Protein AF-A0A832MBV1-F1 (afdb_monomer_lite)

Sequence (329 aa):
MDDQQPSLWREFWRSPHHIWLGILTLGAGFVIAHPVALIVGAGAYALGWIYLPDTPFFRRWVERRQEEMKRAEESRAIAEFVRKRDALLVNLTPERRKRYMELAGVCRGIEAATTESSLGGGADDPRLRKLDELMWTYLRLLSIEESLERYLEAEQKEDVPGLLRGAEDELERLQREVDELRAQGATGAVESRQRLLGSCADRVEVLRKRLDRISQARENLALVRSEQDRLDQQIKLIRADAVALKNASVLTARIDATVEHLDQTNKWLAEMDEFRDLVGDLPATERRIGFEPPIGGVLSGGTGGTGGSEESDAAGDKSRKNAKTRAYR

Structure (mmCIF, N/CA/C/O backbone):
data_AF-A0A832MBV1-F1
#
_entry.id   AF-A0A832MBV1-F1
#
loop_
_atom_site.group_PDB
_atom_site.id
_atom_site.type_symbol
_atom_site.label_atom_id
_atom_site.label_alt_id
_atom_site.label_comp_id
_atom_site.label_asym_id
_atom_site.label_entity_id
_atom_site.label_seq_id
_atom_site.pdbx_PDB_ins_code
_atom_site.Cartn_x
_atom_site.Cartn_y
_atom_site.Cartn_z
_atom_site.occupancy
_atom_site.B_iso_or_equiv
_atom_site.auth_seq_id
_atom_site.auth_comp_id
_atom_site.auth_asym_id
_atom_site.auth_atom_id
_atom_site.pdbx_PDB_model_num
ATOM 1 N N . MET A 1 1 ? 19.639 23.222 -12.386 1.00 33.97 1 MET A N 1
ATOM 2 C CA . MET A 1 1 ? 20.294 22.303 -11.440 1.00 33.97 1 MET A CA 1
ATOM 3 C C . MET A 1 1 ? 21.612 21.946 -12.079 1.00 33.97 1 MET A C 1
ATOM 5 O O . MET A 1 1 ? 21.611 21.231 -13.069 1.00 33.97 1 MET A O 1
ATOM 9 N N . ASP A 1 2 ? 22.687 22.578 -11.618 1.00 34.50 2 ASP A N 1
ATOM 10 C CA . ASP A 1 2 ? 24.031 22.295 -12.107 1.00 34.50 2 ASP A CA 1
ATOM 11 C C . ASP A 1 2 ? 24.444 20.929 -11.563 1.00 34.50 2 ASP A C 1
ATOM 13 O O . ASP A 1 2 ? 24.862 20.810 -10.410 1.00 34.50 2 ASP A O 1
ATOM 17 N N . ASP A 1 3 ? 24.272 19.890 -12.381 1.00 43.09 3 ASP A N 1
ATOM 18 C CA . ASP A 1 3 ? 24.926 18.606 -12.163 1.00 43.09 3 ASP A CA 1
ATOM 19 C C . ASP A 1 3 ? 26.431 18.869 -12.167 1.00 43.09 3 ASP A C 1
ATOM 21 O O . ASP A 1 3 ? 27.060 19.076 -13.208 1.00 43.09 3 ASP A O 1
ATOM 25 N N . GLN A 1 4 ? 27.008 18.932 -10.968 1.00 43.59 4 GLN A N 1
ATOM 26 C CA . GLN A 1 4 ? 28.442 19.014 -10.760 1.00 43.59 4 GLN A CA 1
ATOM 27 C C . GLN A 1 4 ? 29.064 17.789 -11.433 1.00 43.59 4 GLN A C 1
ATOM 29 O O . GLN A 1 4 ? 29.068 16.700 -10.859 1.00 43.59 4 GLN A O 1
ATOM 34 N N . GLN A 1 5 ? 29.581 17.955 -12.657 1.00 51.00 5 GLN A N 1
ATOM 35 C CA . GLN A 1 5 ? 30.408 16.937 -13.292 1.00 51.00 5 GLN A CA 1
ATOM 36 C C . GLN A 1 5 ? 31.485 16.546 -12.274 1.00 51.00 5 GLN A C 1
ATOM 38 O O . GLN A 1 5 ? 32.272 17.413 -11.867 1.00 51.00 5 GLN A O 1
ATOM 43 N N . PRO A 1 6 ? 31.523 15.285 -11.806 1.00 57.94 6 PRO A N 1
ATOM 44 C CA . PRO A 1 6 ? 32.572 14.862 -10.903 1.00 57.94 6 PRO A CA 1
ATOM 45 C C . PRO A 1 6 ? 33.892 15.134 -11.614 1.00 57.94 6 PRO A C 1
ATOM 47 O O . PRO A 1 6 ? 34.105 14.694 -12.743 1.00 57.94 6 PRO A O 1
ATOM 50 N N . SER A 1 7 ? 34.759 15.933 -10.990 1.00 74.19 7 SER A N 1
ATOM 51 C CA . SER A 1 7 ? 36.042 16.293 -11.589 1.00 74.19 7 SER A CA 1
ATOM 52 C C . SER A 1 7 ? 36.772 15.001 -11.962 1.00 74.19 7 SER A C 1
ATOM 54 O O . SER A 1 7 ? 37.108 14.230 -11.060 1.00 74.19 7 SER A O 1
ATOM 56 N N . LEU A 1 8 ? 37.016 14.765 -13.256 1.00 73.81 8 LEU A N 1
ATOM 57 C CA . LEU A 1 8 ? 37.635 13.540 -13.795 1.00 73.81 8 LEU A CA 1
ATOM 58 C C . LEU A 1 8 ? 38.934 13.162 -13.063 1.00 73.81 8 LEU A C 1
ATOM 60 O O . LEU A 1 8 ? 39.263 11.990 -12.904 1.00 73.81 8 LEU A O 1
ATOM 64 N N . TRP A 1 9 ? 39.619 14.169 -12.528 1.00 73.81 9 TRP A N 1
ATOM 65 C CA . TRP A 1 9 ? 40.776 14.062 -11.649 1.00 73.81 9 TRP A CA 1
ATOM 66 C C . TRP A 1 9 ? 40.527 13.255 -10.368 1.00 73.81 9 TRP A C 1
ATOM 68 O O . TRP A 1 9 ? 41.337 12.399 -10.028 1.00 73.81 9 TRP A O 1
ATOM 78 N N . ARG A 1 10 ? 39.410 13.471 -9.663 1.00 79.50 10 ARG A N 1
ATOM 79 C CA . ARG A 1 10 ? 39.058 12.694 -8.457 1.00 79.50 10 ARG A CA 1
ATOM 80 C C . ARG A 1 10 ? 38.766 11.235 -8.800 1.00 79.50 10 ARG A C 1
ATOM 82 O O . ARG A 1 10 ? 39.160 10.344 -8.049 1.00 79.50 10 ARG A O 1
ATOM 89 N N . GLU A 1 11 ? 38.126 10.998 -9.941 1.00 79.19 11 GLU A N 1
ATOM 90 C CA . GLU A 1 11 ? 37.830 9.650 -10.429 1.00 79.19 11 GLU A CA 1
ATOM 91 C C . GLU A 1 11 ? 39.114 8.917 -10.852 1.00 79.19 11 GLU A C 1
ATOM 93 O O . GLU A 1 11 ? 39.282 7.735 -10.557 1.00 79.19 11 GLU A O 1
ATOM 98 N N . PHE A 1 12 ? 40.075 9.628 -11.458 1.00 79.50 12 PHE A N 1
ATOM 99 C CA . PHE A 1 12 ? 41.387 9.085 -11.825 1.00 79.50 12 PHE A CA 1
ATOM 100 C C . PHE A 1 12 ? 42.174 8.599 -10.606 1.00 79.50 12 PHE A C 1
ATOM 102 O O . PHE A 1 12 ? 42.648 7.463 -10.615 1.00 79.50 12 PHE A O 1
ATOM 109 N N . TRP A 1 13 ? 42.222 9.388 -9.529 1.00 80.25 13 TRP A N 1
ATOM 110 C CA . TRP A 1 13 ? 42.866 9.007 -8.261 1.00 80.25 13 TRP A CA 1
ATOM 111 C C . TRP A 1 13 ? 42.274 7.742 -7.624 1.00 80.25 13 TRP A C 1
ATOM 113 O O . TRP A 1 13 ? 42.973 7.015 -6.925 1.00 80.25 13 TRP A O 1
ATOM 123 N N . ARG A 1 14 ? 40.990 7.456 -7.859 1.00 78.38 14 ARG A N 1
ATOM 124 C CA . ARG A 1 14 ? 40.322 6.239 -7.365 1.00 78.38 14 ARG A CA 1
ATOM 125 C C . ARG A 1 14 ? 40.376 5.080 -8.359 1.00 78.38 14 ARG A C 1
ATOM 127 O O . ARG A 1 14 ? 40.002 3.960 -8.016 1.00 78.38 14 ARG A O 1
ATOM 134 N N . SER A 1 15 ? 40.826 5.332 -9.586 1.00 80.56 15 SER A N 1
ATOM 135 C CA . SER A 1 15 ? 40.858 4.330 -10.645 1.00 80.56 15 SER A CA 1
ATOM 136 C C . SER A 1 15 ? 42.069 3.392 -10.513 1.00 80.56 15 SER A C 1
ATOM 138 O O . SER A 1 15 ? 43.145 3.827 -10.091 1.00 80.56 15 SER A O 1
ATOM 140 N N . PRO A 1 16 ? 41.956 2.124 -10.956 1.00 83.81 16 PRO A N 1
ATOM 141 C CA . PRO A 1 16 ? 43.098 1.211 -11.064 1.00 83.81 16 PRO A CA 1
ATOM 142 C C . PRO A 1 16 ? 44.193 1.715 -12.018 1.00 83.81 16 PRO A C 1
ATOM 144 O O . PRO A 1 16 ? 45.344 1.297 -11.913 1.00 83.81 16 PRO A O 1
ATOM 147 N N . HIS A 1 17 ? 43.850 2.621 -12.942 1.00 81.31 17 HIS A N 1
ATOM 148 C CA . HIS A 1 17 ? 44.767 3.161 -13.947 1.00 81.31 17 HIS A CA 1
ATOM 149 C C . HIS A 1 17 ? 45.866 4.036 -13.335 1.00 81.31 17 HIS A C 1
ATOM 151 O O . HIS A 1 17 ? 46.988 4.008 -13.833 1.00 81.31 17 HIS A O 1
ATOM 157 N N . HIS A 1 18 ? 45.602 4.748 -12.230 1.00 83.25 18 HIS A N 1
ATOM 158 C CA . HIS A 1 18 ? 46.654 5.509 -11.538 1.00 83.25 18 HIS A CA 1
ATOM 159 C C . HIS A 1 18 ? 47.671 4.583 -10.853 1.00 83.25 18 HIS A C 1
ATOM 161 O O . HIS A 1 18 ? 48.868 4.863 -10.871 1.00 83.25 18 HIS A O 1
ATOM 167 N N . ILE A 1 19 ? 47.199 3.460 -10.293 1.00 84.19 19 ILE A N 1
ATOM 168 C CA . ILE A 1 19 ? 48.044 2.454 -9.636 1.00 84.19 19 ILE A CA 1
ATOM 169 C C . ILE A 1 19 ? 48.962 1.819 -10.680 1.00 84.19 19 ILE A C 1
ATOM 171 O O . ILE A 1 19 ? 50.171 1.745 -10.479 1.00 84.19 19 ILE A O 1
ATOM 175 N N . TRP A 1 20 ? 48.401 1.428 -11.828 1.00 85.62 20 TRP A N 1
ATOM 176 C CA . TRP A 1 20 ? 49.177 0.900 -12.947 1.00 85.62 20 TRP A CA 1
ATOM 177 C C . TRP A 1 20 ? 50.171 1.914 -13.504 1.00 85.62 20 TRP A C 1
ATOM 179 O O . TRP A 1 20 ? 51.318 1.546 -13.743 1.00 85.62 20 TRP A O 1
ATOM 189 N N . LEU A 1 21 ? 49.775 3.181 -13.659 1.00 85.88 21 LEU A N 1
ATOM 190 C CA . LEU A 1 21 ? 50.682 4.243 -14.091 1.00 85.88 21 LEU A CA 1
ATOM 191 C C . LEU A 1 21 ? 51.858 4.382 -13.116 1.00 85.88 21 LEU A C 1
ATOM 193 O O . LEU A 1 21 ? 53.002 4.357 -13.554 1.00 85.88 21 LEU A O 1
ATOM 197 N N . GLY A 1 22 ? 51.589 4.447 -11.808 1.00 82.38 22 GLY A N 1
ATOM 198 C CA . GLY A 1 22 ? 52.621 4.540 -10.773 1.00 82.38 22 GLY A CA 1
ATOM 199 C C . GLY A 1 22 ? 53.565 3.340 -10.757 1.00 82.38 22 GLY A C 1
ATOM 200 O O . GLY A 1 22 ? 54.780 3.519 -10.714 1.00 82.38 22 GLY A O 1
ATOM 201 N N . ILE A 1 23 ? 53.034 2.119 -10.862 1.00 86.56 23 ILE A N 1
ATOM 202 C CA . ILE A 1 23 ? 53.847 0.895 -10.930 1.00 86.56 23 ILE A CA 1
ATOM 203 C C . ILE A 1 23 ? 54.723 0.892 -12.187 1.00 86.56 23 ILE A C 1
ATOM 205 O O . ILE A 1 23 ? 55.903 0.560 -12.109 1.00 86.56 23 ILE A O 1
ATOM 209 N N . LEU A 1 24 ? 54.180 1.277 -13.341 1.00 85.44 24 LEU A N 1
ATOM 210 C CA . LEU A 1 24 ? 54.898 1.206 -14.612 1.00 85.44 24 LEU A CA 1
ATOM 211 C C . LEU A 1 24 ? 55.988 2.281 -14.697 1.00 85.44 24 LEU A C 1
ATOM 213 O O . LEU A 1 24 ? 57.103 1.987 -15.117 1.00 85.44 24 LEU A O 1
ATOM 217 N N . THR A 1 25 ? 55.718 3.509 -14.249 1.00 84.12 25 THR A N 1
ATOM 218 C CA . THR A 1 25 ? 56.685 4.610 -14.356 1.00 84.12 25 THR A CA 1
ATOM 219 C C . THR A 1 25 ? 57.694 4.630 -13.207 1.00 84.12 25 THR A C 1
ATOM 221 O O . THR A 1 25 ? 58.891 4.780 -13.451 1.00 84.12 25 THR A O 1
ATOM 224 N N . LEU A 1 26 ? 57.253 4.452 -11.956 1.00 82.50 26 LEU A N 1
ATOM 225 C CA . LEU A 1 26 ? 58.144 4.472 -10.789 1.00 82.50 26 LEU A CA 1
ATOM 226 C C . LEU A 1 26 ? 58.794 3.106 -10.548 1.00 82.50 26 LEU A C 1
ATOM 228 O O . LEU A 1 26 ? 59.975 3.047 -10.210 1.00 82.50 26 LEU A O 1
ATOM 232 N N . GLY A 1 27 ? 58.066 2.009 -10.776 1.00 79.00 27 GLY A N 1
ATOM 233 C CA . GLY A 1 27 ? 58.605 0.654 -10.635 1.00 79.00 27 GLY A CA 1
ATOM 234 C C . GLY A 1 27 ? 59.684 0.339 -11.670 1.00 79.00 27 GLY A C 1
ATOM 235 O O . GLY A 1 27 ? 60.712 -0.229 -11.310 1.00 79.00 27 GLY A O 1
ATOM 236 N N . ALA A 1 28 ? 59.531 0.783 -12.924 1.00 79.56 28 ALA A N 1
ATOM 237 C CA . ALA A 1 28 ? 60.589 0.640 -13.929 1.00 79.56 28 ALA A CA 1
ATOM 238 C C . ALA A 1 28 ? 61.852 1.436 -13.555 1.00 79.56 28 ALA A C 1
ATOM 240 O O . ALA A 1 28 ? 62.960 0.909 -13.641 1.00 79.56 28 ALA A O 1
ATOM 241 N N . GLY A 1 29 ? 61.696 2.676 -13.074 1.00 75.56 29 GLY A N 1
ATOM 242 C CA . GLY A 1 29 ? 62.820 3.481 -12.585 1.00 75.56 29 GLY A CA 1
ATOM 243 C C . GLY A 1 29 ? 63.533 2.843 -11.386 1.00 75.56 29 GLY A C 1
ATOM 244 O O . GLY A 1 29 ? 64.759 2.904 -11.297 1.00 75.56 29 GLY A O 1
ATOM 245 N N . PHE A 1 30 ? 62.780 2.184 -10.500 1.00 83.50 30 PHE A N 1
ATOM 246 C CA . PHE A 1 30 ? 63.311 1.489 -9.327 1.00 83.50 30 PHE A CA 1
ATOM 247 C C . PHE A 1 30 ? 64.085 0.214 -9.690 1.00 83.50 30 PHE A C 1
ATOM 249 O O . PHE A 1 30 ? 65.188 0.014 -9.189 1.00 83.50 30 PHE A O 1
ATOM 256 N N . VAL A 1 31 ? 63.564 -0.614 -10.603 1.00 86.19 31 VAL A N 1
ATOM 257 C CA . VAL A 1 31 ? 64.226 -1.858 -11.052 1.00 86.19 31 VAL A CA 1
ATOM 258 C C . VAL A 1 31 ? 65.552 -1.580 -11.767 1.00 86.19 31 VAL A C 1
ATOM 260 O O . VAL A 1 31 ? 66.502 -2.343 -11.620 1.00 86.19 31 VAL A O 1
ATOM 263 N N . ILE A 1 32 ? 65.644 -0.469 -12.503 1.00 86.06 32 ILE A N 1
ATOM 264 C CA . ILE A 1 32 ? 66.876 -0.051 -13.191 1.00 86.06 32 ILE A CA 1
ATOM 265 C C . ILE A 1 32 ? 67.945 0.448 -12.190 1.00 86.06 32 ILE A C 1
ATOM 267 O O . ILE A 1 32 ? 69.119 0.532 -12.543 1.00 86.06 32 ILE A O 1
ATOM 271 N N . ALA A 1 33 ? 67.560 0.757 -10.941 1.00 80.00 33 ALA A N 1
ATOM 272 C CA . ALA A 1 33 ? 68.432 1.203 -9.846 1.00 80.00 33 ALA A CA 1
ATOM 273 C C . ALA A 1 33 ? 69.348 2.397 -10.194 1.00 80.00 33 ALA A C 1
ATOM 275 O O . ALA A 1 33 ? 70.403 2.589 -9.591 1.00 80.00 33 ALA A O 1
ATOM 276 N N . HIS A 1 34 ? 68.936 3.225 -11.161 1.00 85.75 34 HIS A N 1
ATOM 277 C CA . HIS A 1 34 ? 69.702 4.374 -11.632 1.00 85.75 34 HIS A CA 1
ATOM 278 C C . HIS A 1 34 ? 68.973 5.680 -11.271 1.00 85.75 34 HIS A C 1
ATOM 280 O O . HIS A 1 34 ? 67.801 5.840 -11.624 1.00 85.75 34 HIS A O 1
ATOM 286 N N . PRO A 1 35 ? 69.632 6.662 -10.626 1.00 82.06 35 PRO A N 1
ATOM 287 C CA . PRO A 1 35 ? 68.966 7.871 -10.126 1.00 82.06 35 PRO A CA 1
ATOM 288 C C . PRO A 1 35 ? 68.326 8.704 -11.246 1.00 82.06 35 PRO A C 1
ATOM 290 O O . PRO A 1 35 ? 67.229 9.233 -11.089 1.00 82.06 35 PRO A O 1
ATOM 293 N N . VAL A 1 36 ? 68.963 8.754 -12.419 1.00 85.19 36 VAL A N 1
ATOM 294 C CA . VAL A 1 36 ? 68.401 9.408 -13.615 1.00 85.19 36 VAL A CA 1
ATOM 295 C C . VAL A 1 36 ? 67.121 8.712 -14.094 1.00 85.19 36 VAL A C 1
ATOM 297 O O . VAL A 1 36 ? 66.159 9.387 -14.449 1.00 85.19 36 VAL A O 1
ATOM 300 N N . ALA A 1 37 ? 67.069 7.377 -14.056 1.00 79.94 37 ALA A N 1
ATOM 301 C CA . ALA A 1 37 ? 65.885 6.620 -14.465 1.00 79.94 37 ALA A CA 1
ATOM 302 C C . ALA A 1 37 ? 64.704 6.847 -13.506 1.00 79.94 37 ALA A C 1
ATOM 304 O O . ALA A 1 37 ? 63.565 6.941 -13.955 1.00 79.94 37 ALA A O 1
ATOM 305 N N . LEU A 1 38 ? 64.969 7.018 -12.206 1.00 82.25 38 LEU A N 1
ATOM 306 C CA . LEU A 1 38 ? 63.950 7.396 -11.221 1.00 82.25 38 LEU A CA 1
ATOM 307 C C . LEU A 1 38 ? 63.387 8.801 -11.467 1.00 82.25 38 LEU A C 1
ATOM 309 O O . LEU A 1 38 ? 62.174 8.981 -11.408 1.00 82.25 38 LEU A O 1
ATOM 313 N N . ILE A 1 39 ? 64.236 9.784 -11.783 1.00 84.75 39 ILE A N 1
ATOM 314 C CA . ILE A 1 39 ? 63.786 11.152 -12.096 1.00 84.75 39 ILE A CA 1
ATOM 315 C C . ILE A 1 39 ? 62.932 11.159 -13.370 1.00 84.75 39 ILE A C 1
ATOM 317 O O . ILE A 1 39 ? 61.871 11.783 -13.397 1.00 84.75 39 ILE A O 1
ATOM 321 N N . VAL A 1 40 ? 63.349 10.425 -14.406 1.00 84.25 40 VAL A N 1
ATOM 322 C CA . VAL A 1 40 ? 62.573 10.274 -15.647 1.00 84.25 40 VAL A CA 1
ATOM 323 C C . VAL A 1 40 ? 61.241 9.567 -15.380 1.00 84.25 40 VAL A C 1
ATOM 325 O O . VAL A 1 40 ? 60.206 10.029 -15.853 1.00 84.25 40 VAL A O 1
ATOM 328 N N . GLY A 1 41 ? 61.237 8.499 -14.577 1.00 82.38 41 GLY A N 1
ATOM 329 C CA . GLY A 1 41 ? 60.021 7.796 -14.164 1.00 82.38 41 GLY A CA 1
ATOM 330 C C . GLY A 1 41 ? 59.059 8.679 -13.362 1.00 82.38 41 GLY A C 1
ATOM 331 O O . GLY A 1 41 ? 57.854 8.662 -13.608 1.00 82.38 41 GLY A O 1
ATOM 332 N N . ALA A 1 42 ? 59.575 9.513 -12.457 1.00 83.44 42 ALA A N 1
ATOM 333 C CA . ALA A 1 42 ? 58.781 10.483 -11.705 1.00 83.44 42 ALA A CA 1
ATOM 334 C C . ALA A 1 42 ? 58.217 11.600 -12.601 1.00 83.44 42 ALA A C 1
ATOM 336 O O . ALA A 1 42 ? 57.055 11.979 -12.456 1.00 83.44 42 ALA A O 1
ATOM 337 N N . GLY A 1 43 ? 58.998 12.086 -13.570 1.00 84.56 43 GLY A N 1
ATOM 338 C CA . GLY A 1 43 ? 58.531 13.048 -14.571 1.00 84.56 43 GLY A CA 1
ATOM 339 C C . GLY A 1 43 ? 57.443 12.466 -15.477 1.00 84.56 43 GLY A C 1
ATOM 340 O O . GLY A 1 43 ? 56.410 13.098 -15.691 1.00 84.56 43 GLY A O 1
ATOM 341 N N . ALA A 1 44 ? 57.626 11.230 -15.948 1.00 83.00 44 ALA A N 1
ATOM 342 C CA . ALA A 1 44 ? 56.628 10.506 -16.731 1.00 83.00 44 ALA A CA 1
ATOM 343 C C . ALA A 1 44 ? 55.346 10.240 -15.926 1.00 83.00 44 ALA A C 1
ATOM 345 O O . ALA A 1 44 ? 54.251 10.369 -16.468 1.00 83.00 44 ALA A O 1
ATOM 346 N N . TYR A 1 45 ? 55.468 9.938 -14.630 1.00 83.56 45 TYR A N 1
ATOM 347 C CA . TYR A 1 45 ? 54.327 9.814 -13.723 1.00 83.56 45 TYR A CA 1
ATOM 348 C C . TYR A 1 45 ? 53.553 11.132 -13.599 1.00 83.56 45 TYR A C 1
ATOM 350 O O . TYR A 1 45 ? 52.335 11.142 -13.754 1.00 83.56 45 TYR A O 1
ATOM 358 N N . ALA A 1 46 ? 54.250 12.251 -13.372 1.00 83.50 46 ALA A N 1
ATOM 359 C CA . ALA A 1 46 ? 53.630 13.570 -13.246 1.00 83.50 46 ALA A CA 1
ATOM 360 C C . ALA A 1 46 ? 52.940 14.013 -14.548 1.00 83.50 46 ALA A C 1
ATOM 362 O O . ALA A 1 46 ? 51.825 14.529 -14.514 1.00 83.50 46 ALA A O 1
ATOM 363 N N . LEU A 1 47 ? 53.562 13.758 -15.703 1.00 84.38 47 LEU A N 1
ATOM 364 C CA . LEU A 1 47 ? 52.957 14.018 -17.012 1.00 84.38 47 LEU A CA 1
ATOM 365 C C . LEU A 1 47 ? 51.749 13.113 -17.265 1.00 84.38 47 LEU A C 1
ATOM 367 O O . LEU A 1 47 ? 50.694 13.597 -17.666 1.00 84.38 47 LEU A O 1
ATOM 371 N N . GLY A 1 48 ? 51.871 11.813 -16.996 1.00 79.00 48 GLY A N 1
ATOM 372 C CA . GLY A 1 48 ? 50.761 10.874 -17.117 1.00 79.00 48 GLY A CA 1
ATOM 373 C C . GLY A 1 48 ? 49.591 11.275 -16.223 1.00 79.00 48 GLY A C 1
ATOM 374 O O . GLY A 1 48 ? 48.456 11.279 -16.680 1.00 79.00 48 GLY A O 1
ATOM 375 N N . TRP A 1 49 ? 49.860 11.715 -14.995 1.00 80.69 49 TRP A N 1
ATOM 376 C CA . TRP A 1 49 ? 48.844 12.241 -14.089 1.00 80.69 49 TRP A CA 1
ATOM 377 C C . TRP A 1 49 ? 48.125 13.463 -14.671 1.00 80.69 49 TRP A C 1
ATOM 379 O O . TRP A 1 49 ? 46.904 13.536 -14.560 1.00 80.69 49 TRP A O 1
ATOM 389 N N . ILE A 1 50 ? 48.846 14.379 -15.327 1.00 82.25 50 ILE A N 1
ATOM 390 C CA . ILE A 1 50 ? 48.241 15.591 -15.887 1.00 82.25 50 ILE A CA 1
ATOM 391 C C . ILE A 1 50 ? 47.396 15.299 -17.137 1.00 82.25 50 ILE A C 1
ATOM 393 O O . ILE A 1 50 ? 46.317 15.858 -17.303 1.00 82.25 50 ILE A O 1
ATOM 397 N N . TYR A 1 51 ? 47.873 14.425 -18.025 1.00 81.75 51 TYR A N 1
ATOM 398 C CA . TYR A 1 51 ? 47.269 14.259 -19.349 1.00 81.75 51 TYR A CA 1
ATOM 399 C C . TYR A 1 51 ? 46.339 13.043 -19.477 1.00 81.75 51 TYR A C 1
ATOM 401 O O . TYR A 1 51 ? 45.438 13.080 -20.315 1.00 81.75 51 TYR A O 1
ATOM 409 N N . LEU A 1 52 ? 46.496 11.972 -18.676 1.00 80.75 52 LEU A N 1
ATOM 410 C CA . LEU A 1 52 ? 45.618 10.789 -18.773 1.00 80.75 52 LEU A CA 1
ATOM 411 C C . LEU A 1 52 ? 44.129 11.091 -18.530 1.00 80.75 52 LEU A C 1
ATOM 413 O O . LEU A 1 52 ? 43.322 10.542 -19.288 1.00 80.75 52 LEU A O 1
ATOM 417 N N . PRO A 1 53 ? 43.736 11.902 -17.524 1.00 80.75 53 PRO A N 1
ATOM 418 C CA . PRO A 1 53 ? 42.325 12.164 -17.229 1.00 80.75 53 PRO A CA 1
ATOM 419 C C . PRO A 1 53 ? 41.548 12.766 -18.409 1.00 80.75 53 PRO A C 1
ATOM 421 O O . PRO A 1 53 ? 40.367 12.466 -18.578 1.00 80.75 53 PRO A O 1
ATOM 424 N N . ASP A 1 54 ? 42.222 13.536 -19.269 1.00 81.00 54 ASP A N 1
ATOM 425 C CA . ASP A 1 54 ? 41.623 14.180 -20.445 1.00 81.00 54 ASP A CA 1
ATOM 426 C C . ASP A 1 54 ? 41.633 13.295 -21.704 1.00 81.00 54 ASP A C 1
ATOM 428 O O . ASP A 1 54 ? 41.062 13.647 -22.746 1.00 81.00 54 ASP A O 1
ATOM 432 N N . THR A 1 55 ? 42.229 12.101 -21.643 1.00 85.69 55 THR A N 1
ATOM 433 C CA . THR A 1 55 ? 42.241 11.194 -22.796 1.00 85.69 55 THR A CA 1
ATOM 434 C C . THR A 1 55 ? 40.840 10.644 -23.098 1.00 85.69 55 THR A C 1
ATOM 436 O O . THR A 1 55 ? 40.065 10.323 -22.191 1.00 85.69 55 THR A O 1
ATOM 439 N N . PRO A 1 56 ? 40.483 10.455 -24.383 1.00 84.56 56 PRO A N 1
ATOM 440 C CA . PRO A 1 56 ? 39.203 9.853 -24.759 1.00 84.56 56 PRO A CA 1
ATOM 441 C C . PRO A 1 56 ? 39.088 8.387 -24.315 1.00 84.56 56 PRO A C 1
ATOM 443 O O . PRO A 1 56 ? 37.991 7.842 -24.299 1.00 84.56 56 PRO A O 1
ATOM 446 N N . PHE A 1 57 ? 40.199 7.718 -23.994 1.00 84.12 57 PHE A N 1
ATOM 447 C CA . PHE A 1 57 ? 40.190 6.365 -23.437 1.00 84.12 57 PHE A CA 1
ATOM 448 C C . PHE A 1 57 ? 39.720 6.363 -21.979 1.00 84.12 57 PHE A C 1
ATOM 450 O O . PHE A 1 57 ? 38.810 5.608 -21.642 1.00 84.12 57 PHE A O 1
ATOM 457 N N . PHE A 1 58 ? 40.290 7.233 -21.136 1.00 82.88 58 PHE A N 1
ATOM 458 C CA . PHE A 1 58 ? 39.903 7.316 -19.729 1.00 82.88 58 PHE A CA 1
ATOM 459 C C . PHE A 1 58 ? 38.460 7.806 -19.566 1.00 82.88 58 PHE A C 1
ATOM 461 O O . PHE A 1 58 ? 37.703 7.193 -18.820 1.00 82.88 58 PHE A O 1
ATOM 468 N N . ARG A 1 59 ? 38.037 8.820 -20.337 1.00 84.88 59 ARG A N 1
ATOM 469 C CA . ARG A 1 59 ? 36.636 9.281 -20.348 1.00 84.88 59 ARG A CA 1
ATOM 470 C C . ARG A 1 59 ? 35.656 8.164 -20.705 1.00 84.88 59 ARG A C 1
ATOM 472 O O . ARG A 1 59 ? 34.767 7.888 -19.912 1.00 84.88 59 ARG A O 1
ATOM 479 N N . ARG A 1 60 ? 35.899 7.426 -21.796 1.00 87.19 60 ARG A N 1
ATOM 480 C CA . ARG A 1 60 ? 35.074 6.262 -22.176 1.00 87.19 60 ARG A CA 1
ATOM 481 C C . ARG A 1 60 ? 35.067 5.161 -21.116 1.00 87.19 60 ARG A C 1
ATOM 483 O O . ARG A 1 60 ? 34.060 4.484 -20.946 1.00 87.19 60 ARG A O 1
ATOM 490 N N . TRP A 1 61 ? 36.177 4.945 -20.410 1.00 87.75 61 TRP A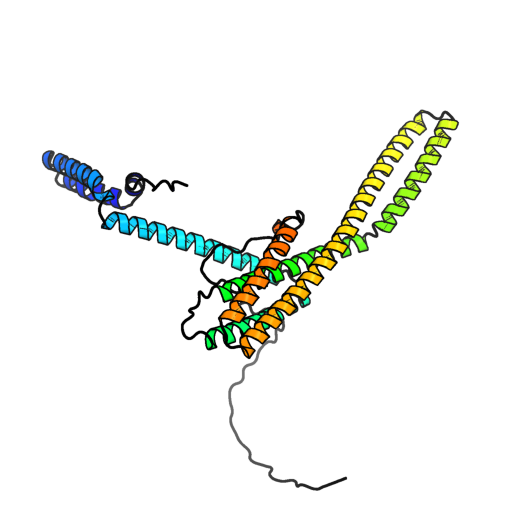 N 1
ATOM 491 C CA . TRP A 1 61 ? 36.227 3.985 -19.304 1.00 87.75 61 TRP A CA 1
ATOM 492 C C . TRP A 1 61 ? 35.379 4.445 -18.109 1.00 87.75 61 TRP A C 1
ATOM 494 O O . TRP A 1 61 ? 34.628 3.638 -17.562 1.00 87.75 61 TRP A O 1
ATOM 504 N N . VAL A 1 62 ? 35.465 5.725 -17.730 1.00 86.75 62 VAL A N 1
ATOM 505 C CA . VAL A 1 62 ? 34.639 6.312 -16.661 1.00 86.75 62 VAL A CA 1
ATOM 506 C C . VAL A 1 62 ? 33.162 6.272 -17.044 1.00 86.75 62 VAL A C 1
ATOM 508 O O . VAL A 1 62 ? 32.362 5.799 -16.246 1.00 86.75 62 VAL A O 1
ATOM 511 N N . GLU A 1 63 ? 32.811 6.688 -18.263 1.00 87.50 63 GLU A N 1
ATOM 512 C CA . GLU A 1 63 ? 31.446 6.636 -18.804 1.00 87.50 63 GLU A CA 1
ATOM 513 C C . GLU A 1 63 ? 30.892 5.211 -18.745 1.00 87.50 63 GLU A C 1
ATOM 515 O O . GLU A 1 63 ? 29.853 4.982 -18.133 1.00 87.50 63 GLU A O 1
ATOM 520 N N . ARG A 1 64 ? 31.636 4.219 -19.256 1.00 87.62 64 ARG A N 1
ATOM 521 C CA . ARG A 1 64 ? 31.236 2.807 -19.176 1.00 87.62 64 ARG A CA 1
ATOM 522 C C . ARG A 1 64 ? 31.043 2.328 -17.744 1.00 87.62 64 ARG A C 1
ATOM 524 O O . ARG A 1 64 ? 30.082 1.623 -17.468 1.00 87.62 64 ARG A O 1
ATOM 531 N N . ARG A 1 65 ? 31.937 2.698 -16.825 1.00 86.19 65 ARG A N 1
ATOM 532 C CA . ARG A 1 65 ? 31.827 2.306 -15.416 1.00 86.19 65 ARG A CA 1
ATOM 533 C C . ARG A 1 65 ? 30.628 2.966 -14.739 1.00 86.19 65 ARG A C 1
ATOM 535 O O . ARG A 1 65 ? 29.952 2.318 -13.949 1.00 86.19 65 ARG A O 1
ATOM 542 N N . GLN A 1 66 ? 30.359 4.233 -15.037 1.00 86.69 66 GLN A N 1
ATOM 543 C CA . GLN A 1 66 ? 29.179 4.937 -14.540 1.00 86.69 66 GLN A CA 1
ATOM 544 C C . GLN A 1 66 ? 27.896 4.320 -15.101 1.00 86.69 66 GLN A C 1
ATOM 546 O O . GLN A 1 66 ? 26.958 4.099 -14.345 1.00 86.69 66 GLN A O 1
ATOM 551 N N . GLU A 1 67 ? 27.864 3.975 -16.388 1.00 87.75 67 GLU A N 1
ATOM 552 C CA . GLU A 1 67 ? 26.754 3.237 -16.996 1.00 87.75 67 GLU A CA 1
ATOM 553 C C . GLU A 1 67 ? 26.566 1.854 -16.363 1.00 87.75 67 GLU A C 1
ATOM 555 O O . GLU A 1 67 ? 25.441 1.468 -16.068 1.00 87.75 67 GLU A O 1
ATOM 560 N N . GLU A 1 68 ? 27.644 1.106 -16.117 1.00 88.25 68 GLU A N 1
ATOM 561 C CA . GLU A 1 68 ? 27.593 -0.197 -15.444 1.00 88.25 68 GLU A CA 1
ATOM 562 C C . GLU A 1 68 ? 27.049 -0.073 -14.015 1.00 88.25 68 GLU A C 1
ATOM 564 O O . GLU A 1 68 ? 26.213 -0.881 -13.611 1.00 88.25 68 GLU A O 1
ATOM 569 N N . MET A 1 69 ? 27.471 0.953 -13.267 1.00 86.44 69 MET A N 1
ATOM 570 C CA . MET A 1 69 ? 26.953 1.236 -11.925 1.00 86.44 69 MET A CA 1
ATOM 571 C C . MET A 1 69 ? 25.470 1.614 -11.967 1.00 86.44 69 MET A C 1
ATOM 573 O O . MET A 1 69 ? 24.690 1.015 -11.231 1.00 86.44 69 MET A O 1
ATOM 577 N N . LYS A 1 70 ? 25.059 2.508 -12.877 1.00 86.81 70 LYS A N 1
ATOM 578 C CA . LYS A 1 70 ? 23.647 2.878 -13.078 1.00 86.81 70 LYS A CA 1
ATOM 579 C C . LYS A 1 70 ? 22.790 1.663 -13.431 1.00 86.81 70 LYS A C 1
ATOM 581 O O . LYS A 1 70 ? 21.796 1.400 -12.766 1.00 86.81 70 LYS A O 1
ATOM 586 N N . ARG A 1 71 ? 23.221 0.842 -14.396 1.00 85.94 71 ARG A N 1
ATOM 587 C CA . ARG A 1 71 ? 22.520 -0.400 -14.771 1.00 85.94 71 ARG A CA 1
ATOM 588 C C . ARG A 1 71 ? 22.446 -1.393 -13.612 1.00 85.94 71 ARG A C 1
ATOM 590 O O . ARG A 1 71 ? 21.450 -2.104 -13.480 1.00 85.94 71 ARG A O 1
ATOM 597 N N . ALA A 1 72 ? 23.487 -1.479 -12.783 1.00 88.44 72 ALA A N 1
ATOM 598 C CA . ALA A 1 72 ? 23.492 -2.340 -11.605 1.00 88.44 72 ALA A CA 1
ATOM 599 C C . ALA A 1 72 ? 22.529 -1.835 -10.519 1.00 88.44 72 ALA A C 1
ATOM 601 O O . ALA A 1 72 ? 21.825 -2.646 -9.919 1.00 88.44 72 ALA A O 1
ATOM 602 N N . GLU A 1 73 ? 22.471 -0.525 -10.282 1.00 88.50 73 GLU A N 1
ATOM 603 C CA . GLU A 1 73 ? 21.517 0.116 -9.369 1.00 88.50 73 GLU A CA 1
ATOM 604 C C . GLU A 1 73 ? 20.073 -0.070 -9.848 1.00 88.50 73 GLU A C 1
ATOM 606 O O . GLU A 1 73 ? 19.243 -0.572 -9.091 1.00 88.50 73 GLU A O 1
ATOM 611 N N . GLU A 1 74 ? 19.794 0.204 -11.123 1.00 86.81 74 GLU A N 1
ATOM 612 C CA . GLU A 1 74 ? 18.493 -0.049 -11.755 1.00 86.81 74 GLU A CA 1
ATOM 613 C C . GLU A 1 74 ? 18.083 -1.523 -11.633 1.00 86.81 74 GLU A C 1
ATOM 615 O O . GLU A 1 74 ? 16.965 -1.836 -11.225 1.00 86.81 74 GLU A O 1
ATOM 620 N N . SER A 1 75 ? 18.999 -2.455 -11.919 1.00 86.31 75 SER A N 1
ATOM 621 C CA . SER A 1 75 ? 18.725 -3.895 -11.815 1.00 86.31 75 SER A CA 1
ATOM 622 C C . SER A 1 75 ? 18.426 -4.331 -10.380 1.00 86.31 75 SER A C 1
ATOM 624 O O . SER A 1 75 ? 17.574 -5.195 -10.167 1.00 86.31 75 SER A O 1
ATOM 626 N N . ARG A 1 76 ? 19.106 -3.742 -9.386 1.00 88.50 76 ARG A N 1
ATOM 627 C CA . ARG A 1 76 ? 18.824 -3.988 -7.964 1.00 88.50 76 ARG A CA 1
ATOM 628 C C . ARG A 1 76 ? 17.446 -3.460 -7.582 1.00 88.50 76 ARG A C 1
ATOM 630 O O . ARG A 1 76 ? 16.678 -4.214 -6.994 1.00 88.50 76 ARG A O 1
ATOM 637 N N . ALA A 1 77 ? 17.107 -2.235 -7.980 1.00 87.19 77 ALA A N 1
ATOM 638 C CA . ALA A 1 77 ? 15.801 -1.639 -7.710 1.00 87.19 77 ALA A CA 1
ATOM 639 C C . ALA A 1 77 ? 14.653 -2.464 -8.321 1.00 87.19 77 ALA A C 1
ATOM 641 O O . ALA A 1 77 ? 13.665 -2.752 -7.645 1.00 87.19 77 ALA A O 1
ATOM 642 N N . ILE A 1 78 ? 14.809 -2.926 -9.567 1.00 87.44 78 ILE A N 1
ATOM 643 C CA . ILE A 1 78 ? 13.837 -3.817 -10.221 1.00 87.44 78 ILE A CA 1
ATOM 644 C C . ILE A 1 78 ? 13.714 -5.138 -9.456 1.00 87.44 78 ILE A C 1
ATOM 646 O O . ILE A 1 78 ? 12.604 -5.591 -9.185 1.00 87.44 78 ILE A O 1
ATOM 650 N N . ALA A 1 79 ? 14.835 -5.761 -9.080 1.00 88.50 79 ALA A N 1
ATOM 651 C CA . ALA A 1 79 ? 14.814 -7.026 -8.352 1.00 88.50 79 ALA A CA 1
ATOM 652 C C . ALA A 1 79 ? 14.142 -6.896 -6.975 1.00 88.50 79 ALA A C 1
ATOM 654 O O . ALA A 1 79 ? 13.403 -7.789 -6.564 1.00 88.50 79 ALA A O 1
ATOM 655 N N . GLU A 1 80 ? 14.376 -5.795 -6.263 1.00 88.69 80 GLU A N 1
ATOM 656 C CA . GLU A 1 80 ? 13.708 -5.497 -4.996 1.00 88.69 80 GLU A CA 1
ATOM 657 C C . GLU A 1 80 ? 12.206 -5.280 -5.181 1.00 88.69 80 GLU A C 1
ATOM 659 O O . GLU A 1 80 ? 11.411 -5.837 -4.423 1.00 88.69 80 GLU A O 1
ATOM 664 N N . PHE A 1 81 ? 11.802 -4.534 -6.210 1.00 88.06 81 PHE A N 1
ATOM 665 C CA . PHE A 1 81 ? 10.393 -4.334 -6.536 1.00 88.06 81 PHE A CA 1
ATOM 666 C C . PHE A 1 81 ? 9.686 -5.654 -6.868 1.00 88.06 81 PHE A C 1
ATOM 668 O O . PHE A 1 81 ? 8.631 -5.941 -6.304 1.00 88.06 81 PHE A O 1
ATOM 675 N N . VAL A 1 82 ? 10.282 -6.497 -7.719 1.00 88.25 82 VAL A N 1
ATOM 676 C CA . VAL A 1 82 ? 9.723 -7.812 -8.074 1.00 88.25 82 VAL A CA 1
ATOM 677 C C . VAL A 1 82 ? 9.537 -8.674 -6.826 1.00 88.25 82 VAL A C 1
ATOM 679 O O . VAL A 1 82 ? 8.466 -9.247 -6.637 1.00 88.25 82 VAL A O 1
ATOM 682 N N . ARG A 1 83 ? 10.521 -8.698 -5.915 1.00 88.56 83 ARG A N 1
ATOM 683 C CA . ARG A 1 83 ? 10.384 -9.407 -4.631 1.00 88.56 83 ARG A CA 1
ATOM 684 C C . ARG 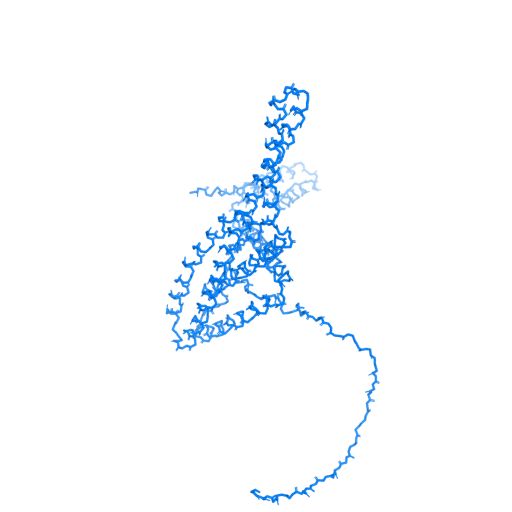A 1 83 ? 9.227 -8.869 -3.791 1.00 88.56 83 ARG A C 1
ATOM 686 O O . ARG A 1 83 ? 8.499 -9.668 -3.211 1.00 88.56 83 ARG A O 1
ATOM 693 N N . LYS A 1 84 ? 9.048 -7.545 -3.716 1.00 87.00 84 LYS A N 1
ATOM 694 C CA . LYS A 1 84 ? 7.930 -6.924 -2.982 1.00 87.00 84 LYS A CA 1
ATOM 695 C C . LYS A 1 84 ? 6.581 -7.308 -3.588 1.00 87.00 84 LYS A C 1
ATOM 697 O O . LYS A 1 84 ? 5.694 -7.743 -2.860 1.00 87.00 84 LYS A O 1
ATOM 702 N N . ARG A 1 85 ? 6.442 -7.198 -4.911 1.00 89.31 85 ARG A N 1
ATOM 703 C CA . ARG A 1 85 ? 5.234 -7.597 -5.645 1.00 89.31 85 ARG A CA 1
ATOM 704 C C . ARG A 1 85 ? 4.892 -9.064 -5.395 1.00 89.31 85 ARG A C 1
ATOM 706 O O . ARG A 1 85 ? 3.758 -9.377 -5.042 1.00 89.31 85 ARG A O 1
ATOM 713 N N . ASP A 1 86 ? 5.873 -9.949 -5.536 1.00 89.81 86 ASP A N 1
ATOM 714 C CA . ASP A 1 86 ? 5.675 -11.387 -5.355 1.00 89.81 86 ASP A CA 1
ATOM 715 C C . ASP A 1 86 ? 5.315 -11.719 -3.896 1.00 89.81 86 ASP A C 1
ATOM 717 O O . ASP A 1 86 ? 4.425 -12.532 -3.650 1.00 89.81 86 ASP A O 1
ATOM 721 N N . ALA A 1 87 ? 5.927 -11.036 -2.923 1.00 88.75 87 ALA A N 1
ATOM 722 C CA . ALA A 1 87 ? 5.568 -11.169 -1.512 1.00 88.75 87 ALA A CA 1
ATOM 723 C C . ALA A 1 87 ? 4.116 -10.739 -1.237 1.00 88.75 87 ALA A C 1
ATOM 725 O O . ALA A 1 87 ? 3.397 -11.450 -0.535 1.00 88.75 87 ALA A O 1
ATOM 726 N N . LEU A 1 88 ? 3.654 -9.624 -1.817 1.00 89.25 88 LEU A N 1
ATOM 727 C CA . LEU A 1 88 ? 2.254 -9.200 -1.697 1.00 89.25 88 LEU A CA 1
ATOM 728 C C . LEU A 1 88 ? 1.303 -10.239 -2.296 1.00 89.25 88 LEU A C 1
ATOM 730 O O . LEU A 1 88 ? 0.341 -10.625 -1.639 1.00 89.25 88 LEU A O 1
ATOM 734 N N . LEU A 1 89 ? 1.597 -10.755 -3.493 1.00 90.75 89 LEU A N 1
ATOM 735 C CA . LEU A 1 89 ? 0.773 -11.779 -4.147 1.00 90.75 89 LEU A CA 1
ATOM 736 C C . LEU A 1 89 ? 0.656 -13.074 -3.334 1.00 90.75 89 LEU A C 1
ATOM 738 O O . LEU A 1 89 ? -0.415 -13.687 -3.294 1.00 90.75 89 LEU A O 1
ATOM 742 N N . VAL A 1 90 ? 1.747 -13.500 -2.693 1.00 90.38 90 VAL A N 1
ATOM 743 C CA . VAL A 1 90 ? 1.768 -14.692 -1.831 1.00 90.38 90 VAL A CA 1
ATOM 744 C C . VAL A 1 90 ? 0.987 -14.467 -0.537 1.00 90.38 90 VAL A C 1
ATOM 746 O O . VAL A 1 90 ? 0.345 -15.401 -0.056 1.00 90.38 90 VAL A O 1
ATOM 749 N N . ASN A 1 91 ? 0.999 -13.247 -0.002 1.00 89.00 91 ASN A N 1
ATOM 750 C CA . ASN A 1 91 ? 0.267 -12.904 1.214 1.00 89.00 91 ASN A CA 1
ATOM 751 C C . ASN A 1 91 ? -1.239 -12.730 0.990 1.00 89.00 91 ASN A C 1
ATOM 753 O O . ASN A 1 91 ? -1.982 -12.792 1.961 1.00 89.00 91 ASN A O 1
ATOM 757 N N . LEU A 1 92 ? -1.692 -12.546 -0.255 1.00 91.69 92 LEU A N 1
ATOM 758 C CA . LEU A 1 92 ? -3.118 -12.476 -0.567 1.00 91.69 92 LEU A CA 1
ATOM 759 C C . LEU A 1 92 ? -3.829 -13.819 -0.368 1.00 91.69 92 LEU A C 1
ATOM 761 O O . LEU A 1 92 ? -3.322 -14.881 -0.758 1.00 91.69 92 LEU A O 1
ATOM 765 N N . THR A 1 93 ? -5.069 -13.728 0.104 1.00 93.50 93 THR A N 1
ATOM 766 C CA . THR A 1 93 ? -6.085 -14.794 0.081 1.00 93.50 93 THR A CA 1
ATOM 767 C C . THR A 1 93 ? -6.255 -15.430 -1.313 1.00 93.50 93 THR A C 1
ATOM 769 O O . THR A 1 93 ? -6.086 -14.750 -2.337 1.00 93.50 93 THR A O 1
ATOM 772 N N . PRO A 1 94 ? -6.612 -16.731 -1.401 1.00 94.25 94 PRO A N 1
ATOM 773 C CA . PRO A 1 94 ? -6.766 -17.438 -2.678 1.00 94.25 94 PRO A CA 1
ATOM 774 C C . PRO A 1 94 ? -7.733 -16.755 -3.654 1.00 94.25 94 PRO A C 1
ATOM 776 O O . PRO A 1 94 ? -7.456 -16.677 -4.852 1.00 94.25 94 PRO A O 1
ATOM 779 N N . GLU A 1 95 ? -8.838 -16.211 -3.150 1.00 94.19 95 GLU A N 1
ATOM 780 C CA . GLU A 1 95 ? -9.866 -15.525 -3.932 1.00 94.19 95 GLU A CA 1
ATOM 781 C C . GLU A 1 95 ? -9.323 -14.231 -4.551 1.00 94.19 95 GLU A C 1
ATOM 783 O O . GLU A 1 95 ? -9.553 -13.957 -5.730 1.00 94.19 95 GLU A O 1
ATOM 788 N N . ARG A 1 96 ? -8.554 -13.444 -3.787 1.00 94.69 96 ARG A N 1
ATOM 789 C CA . ARG A 1 96 ? -7.912 -12.208 -4.270 1.00 94.69 96 ARG A CA 1
ATOM 790 C C . ARG A 1 96 ? -6.819 -12.491 -5.277 1.00 94.69 96 ARG A C 1
ATOM 792 O O . ARG A 1 96 ? -6.760 -11.842 -6.320 1.00 94.69 96 ARG A O 1
ATOM 799 N N . ARG A 1 97 ? -5.999 -13.506 -5.010 1.00 94.75 97 ARG A N 1
ATOM 800 C CA . ARG A 1 97 ? -4.986 -13.967 -5.961 1.00 94.75 97 ARG A CA 1
ATOM 801 C C . ARG A 1 97 ? -5.630 -14.414 -7.269 1.00 94.75 97 ARG A C 1
ATOM 803 O O . ARG A 1 97 ? -5.133 -14.070 -8.335 1.00 94.75 97 ARG A O 1
ATOM 810 N N . LYS A 1 98 ? -6.759 -15.125 -7.208 1.00 94.75 98 LYS A N 1
ATOM 811 C CA . LYS A 1 98 ? -7.519 -15.515 -8.399 1.00 94.75 98 LYS A CA 1
ATOM 812 C C . LYS A 1 98 ? -8.005 -14.293 -9.187 1.00 94.75 98 LYS A C 1
ATOM 814 O O . LYS A 1 98 ? -7.735 -14.236 -10.383 1.00 94.75 98 LYS A O 1
ATOM 819 N N . ARG A 1 99 ? -8.630 -13.305 -8.528 1.00 95.00 99 ARG A N 1
ATOM 820 C CA . ARG A 1 99 ? -9.055 -12.039 -9.167 1.00 95.00 99 ARG A CA 1
ATOM 821 C C . ARG A 1 99 ? -7.890 -11.340 -9.876 1.00 95.00 99 ARG A C 1
ATOM 823 O O . ARG A 1 99 ? -8.008 -10.961 -11.038 1.00 95.00 99 ARG A O 1
ATOM 830 N N . TYR A 1 100 ? -6.737 -11.251 -9.211 1.00 95.44 100 TYR A N 1
ATOM 831 C CA . TYR A 1 100 ? -5.517 -10.701 -9.804 1.00 95.44 100 TYR A CA 1
ATOM 832 C C . TYR A 1 100 ? -5.071 -11.466 -11.057 1.00 95.44 100 TYR A C 1
ATOM 834 O O . TYR A 1 100 ? -4.810 -10.862 -12.095 1.00 95.44 100 TYR A O 1
ATOM 842 N N . MET A 1 101 ? -5.008 -12.799 -10.984 1.00 94.38 101 MET A N 1
ATOM 843 C CA . MET A 1 101 ? -4.557 -13.646 -12.095 1.00 94.38 101 MET A CA 1
ATOM 844 C C . MET A 1 101 ? -5.515 -13.623 -13.293 1.00 94.38 101 MET A C 1
ATOM 846 O O . MET A 1 101 ? -5.067 -13.707 -14.440 1.00 94.38 101 MET A O 1
ATOM 850 N N . GLU A 1 102 ? -6.821 -13.497 -13.050 1.00 94.44 102 GLU A N 1
ATOM 851 C CA . GLU A 1 102 ? -7.824 -13.312 -14.102 1.00 94.44 102 GLU A CA 1
ATOM 852 C C . GLU A 1 102 ? -7.598 -11.993 -14.848 1.00 94.44 102 GLU A C 1
ATOM 854 O O . GLU A 1 102 ? -7.535 -11.991 -16.081 1.00 94.44 102 GLU A O 1
ATOM 859 N N . LEU A 1 103 ? -7.390 -10.894 -14.116 1.00 94.75 103 LEU A N 1
ATOM 860 C CA . LEU A 1 103 ? -7.110 -9.583 -14.701 1.00 94.75 103 LEU A CA 1
ATOM 861 C C . LEU A 1 103 ? -5.755 -9.549 -15.425 1.00 94.75 103 LEU A C 1
ATOM 863 O O . LEU A 1 103 ? -5.674 -9.051 -16.546 1.00 94.75 103 LEU A O 1
ATOM 867 N N . ALA A 1 104 ? -4.721 -10.187 -14.869 1.00 93.62 104 ALA A N 1
ATOM 868 C CA . ALA A 1 104 ? -3.443 -10.395 -15.553 1.00 93.62 104 ALA A CA 1
ATOM 869 C C . ALA A 1 104 ? -3.630 -11.127 -16.898 1.00 93.62 104 ALA A C 1
ATOM 871 O O . ALA A 1 104 ? -2.993 -10.791 -17.895 1.00 93.62 104 ALA A O 1
ATOM 872 N N . GLY A 1 105 ? -4.564 -12.082 -16.971 1.00 92.06 105 GLY A N 1
ATOM 873 C CA . GLY A 1 105 ? -4.943 -12.729 -18.229 1.00 92.06 105 GLY A CA 1
ATOM 874 C C . GLY A 1 105 ? -5.574 -11.790 -19.255 1.00 92.06 105 GLY A C 1
ATOM 875 O O . GLY A 1 105 ? -5.310 -11.926 -20.450 1.00 92.06 105 GLY A O 1
ATOM 876 N N . VAL A 1 106 ? -6.361 -10.809 -18.810 1.00 91.50 106 VAL A N 1
ATOM 877 C CA . VAL A 1 106 ? -6.887 -9.739 -19.673 1.00 91.50 106 VAL A CA 1
ATOM 878 C C . VAL A 1 106 ? -5.738 -8.885 -20.216 1.00 91.50 106 VAL A C 1
ATOM 880 O O . VAL A 1 106 ? -5.698 -8.626 -21.420 1.00 91.50 106 VAL A O 1
ATOM 883 N N . CYS A 1 107 ? -4.780 -8.525 -19.359 1.00 90.50 107 CYS A N 1
ATOM 884 C CA . CYS A 1 107 ? -3.591 -7.751 -19.717 1.00 90.50 107 CYS A CA 1
ATOM 885 C C . CYS A 1 107 ? -2.699 -8.462 -20.742 1.00 90.50 107 CYS A C 1
ATOM 887 O O . CYS A 1 107 ? -2.305 -7.845 -21.730 1.00 90.50 107 CYS A O 1
ATOM 889 N N . ARG A 1 108 ? -2.488 -9.780 -20.610 1.00 88.94 108 ARG A N 1
ATOM 890 C CA . ARG A 1 108 ? -1.805 -10.584 -21.643 1.00 88.94 108 ARG A CA 1
ATOM 891 C C . ARG A 1 108 ? -2.504 -10.510 -23.004 1.00 88.94 108 ARG A C 1
ATOM 893 O O . ARG A 1 108 ? -1.847 -10.474 -24.040 1.00 88.94 108 ARG A O 1
ATOM 900 N N . GLY A 1 109 ? -3.837 -10.472 -23.012 1.00 86.38 109 GLY A N 1
ATOM 901 C CA . GLY A 1 109 ? -4.613 -10.284 -24.241 1.00 86.38 109 GLY A CA 1
ATOM 902 C C . GLY A 1 109 ? -4.376 -8.916 -24.892 1.00 86.38 109 GLY A C 1
ATOM 903 O O . GLY A 1 109 ? -4.299 -8.831 -26.116 1.00 86.38 109 GLY A O 1
ATOM 904 N N . ILE A 1 110 ? -4.219 -7.860 -24.085 1.00 86.00 110 ILE A N 1
ATOM 905 C CA . ILE A 1 110 ? -3.863 -6.513 -24.562 1.00 86.00 110 ILE A CA 1
ATOM 906 C C . ILE A 1 110 ? -2.451 -6.512 -25.153 1.00 86.00 110 ILE A C 1
ATOM 908 O O . ILE A 1 110 ? -2.252 -5.971 -26.240 1.00 86.00 110 ILE A O 1
ATOM 912 N N . GLU A 1 111 ? -1.486 -7.132 -24.471 1.00 86.31 111 GLU A N 1
ATOM 913 C CA . GLU A 1 111 ? -0.106 -7.261 -24.956 1.00 86.31 111 GLU A CA 1
ATOM 914 C C . GLU A 1 111 ? -0.045 -7.941 -26.319 1.00 86.31 111 GLU A C 1
ATOM 916 O O . GLU A 1 111 ? 0.506 -7.368 -27.256 1.00 86.31 111 GLU A O 1
ATOM 921 N N . ALA A 1 112 ? -0.680 -9.110 -26.453 1.00 84.44 112 ALA A N 1
ATOM 922 C CA . ALA A 1 112 ? -0.706 -9.859 -27.705 1.00 84.44 112 ALA A CA 1
ATOM 923 C C . ALA A 1 112 ? -1.292 -9.024 -28.857 1.00 84.44 112 ALA A C 1
ATOM 925 O O . ALA A 1 112 ? -0.666 -8.895 -29.910 1.00 84.44 112 ALA A O 1
ATOM 926 N N . ALA A 1 113 ? -2.440 -8.374 -28.633 1.00 80.88 113 ALA A N 1
ATOM 927 C CA . ALA A 1 113 ? -3.068 -7.510 -29.634 1.00 80.88 113 ALA A CA 1
ATOM 928 C C . ALA A 1 113 ? -2.195 -6.290 -29.995 1.00 80.88 113 ALA A C 1
ATOM 930 O O . ALA A 1 113 ? -2.151 -5.862 -31.150 1.00 80.88 113 ALA A O 1
ATOM 931 N N . THR A 1 114 ? -1.467 -5.736 -29.021 1.00 78.00 114 THR A N 1
ATOM 932 C CA . THR A 1 114 ? -0.597 -4.567 -29.221 1.00 78.00 114 THR A CA 1
ATOM 933 C C . THR A 1 114 ? 0.660 -4.924 -30.016 1.00 78.00 114 THR A C 1
ATOM 935 O O . THR A 1 114 ? 1.063 -4.148 -30.890 1.00 78.00 114 THR A O 1
ATOM 938 N N . THR A 1 115 ? 1.253 -6.097 -29.766 1.00 77.06 115 THR A N 1
ATOM 939 C CA . THR A 1 115 ? 2.398 -6.616 -30.530 1.00 77.06 115 THR A CA 1
ATOM 940 C C . THR A 1 115 ? 2.006 -6.938 -31.970 1.00 77.06 115 THR A C 1
ATOM 942 O O . THR A 1 115 ? 2.728 -6.560 -32.888 1.00 77.06 115 THR A O 1
ATOM 945 N N . GLU A 1 116 ? 0.842 -7.557 -32.198 1.00 72.38 116 GLU A N 1
ATOM 946 C CA . GLU A 1 116 ? 0.340 -7.835 -33.553 1.00 72.38 116 GLU A CA 1
ATOM 947 C C . GLU A 1 116 ? 0.072 -6.557 -34.361 1.00 72.38 116 GLU A C 1
ATOM 949 O O . GLU A 1 116 ? 0.282 -6.521 -35.574 1.00 72.38 116 GLU A O 1
ATOM 954 N N . SER A 1 117 ? -0.396 -5.497 -33.697 1.00 66.25 117 SER A N 1
ATOM 955 C CA . SER A 1 117 ? -0.739 -4.232 -34.348 1.00 66.25 117 SER A CA 1
ATOM 956 C C . SER A 1 117 ? 0.462 -3.303 -34.570 1.00 66.25 117 SER A C 1
ATOM 958 O O . SER A 1 117 ? 0.367 -2.378 -35.380 1.00 66.25 117 SER A O 1
ATOM 960 N N . SER A 1 118 ? 1.575 -3.505 -33.860 1.00 61.00 118 SER A N 1
ATOM 961 C CA . SER A 1 118 ? 2.758 -2.643 -33.934 1.00 61.00 118 SER A CA 1
ATOM 962 C C . SER A 1 118 ? 3.817 -3.273 -34.841 1.00 61.00 118 SER A C 1
ATOM 964 O O . SER A 1 118 ? 4.641 -4.057 -34.386 1.00 61.00 118 SER A O 1
ATOM 966 N N . LEU A 1 119 ? 3.865 -2.873 -36.116 1.00 50.50 119 LEU A N 1
ATOM 967 C CA . LEU A 1 119 ? 4.907 -3.259 -37.092 1.00 50.50 119 LEU A CA 1
ATOM 968 C C . LEU A 1 119 ? 6.317 -2.682 -36.773 1.00 50.50 119 LEU A C 1
ATOM 970 O O . LEU A 1 119 ? 7.099 -2.412 -37.680 1.00 50.50 119 LEU A O 1
ATOM 974 N N . GLY A 1 120 ? 6.653 -2.464 -35.495 1.00 50.50 120 GLY A N 1
ATOM 975 C CA . GLY A 1 120 ? 7.931 -1.868 -35.077 1.00 50.50 120 GLY A CA 1
ATOM 976 C C . GLY A 1 120 ? 8.065 -1.460 -33.601 1.00 50.50 120 GLY A C 1
ATOM 977 O O . GLY A 1 120 ? 9.062 -0.835 -33.252 1.00 50.50 120 GLY A O 1
ATOM 978 N N . GLY A 1 121 ? 7.102 -1.779 -32.727 1.00 50.97 121 GLY A N 1
ATOM 979 C CA . GLY A 1 121 ? 7.198 -1.488 -31.289 1.00 50.97 121 GLY A CA 1
ATOM 980 C C . GLY A 1 121 ? 7.898 -2.626 -30.548 1.00 50.97 121 GLY A C 1
ATOM 981 O O . GLY A 1 121 ? 7.341 -3.715 -30.446 1.00 50.97 121 GLY A O 1
ATOM 982 N N . GLY A 1 122 ? 9.127 -2.395 -30.081 1.00 56.78 122 GLY A N 1
ATOM 983 C CA . GLY A 1 122 ? 9.888 -3.358 -29.278 1.00 56.78 122 GLY A CA 1
ATOM 984 C C . GLY A 1 122 ? 9.332 -3.548 -27.859 1.00 56.78 122 GLY A C 1
ATOM 985 O O . GLY A 1 122 ? 8.297 -2.995 -27.498 1.00 56.78 122 GLY A O 1
ATOM 986 N N . ALA A 1 123 ? 10.058 -4.308 -27.035 1.00 59.47 123 ALA A N 1
ATOM 987 C CA . ALA A 1 123 ? 9.695 -4.643 -25.650 1.00 59.47 123 ALA A CA 1
ATOM 988 C C . ALA A 1 123 ? 9.513 -3.434 -24.697 1.00 59.47 123 ALA A C 1
ATOM 990 O O . ALA A 1 123 ? 9.000 -3.613 -23.594 1.00 59.47 123 ALA A O 1
ATOM 991 N N . ASP A 1 124 ? 9.884 -2.226 -25.133 1.00 66.25 124 ASP A N 1
ATOM 992 C CA . ASP A 1 124 ? 9.860 -0.983 -24.350 1.00 66.25 124 ASP A CA 1
ATOM 993 C C . ASP A 1 124 ? 8.694 -0.047 -24.732 1.00 66.25 124 ASP A C 1
ATOM 995 O O . ASP A 1 124 ? 8.790 1.172 -24.596 1.00 66.25 124 ASP A O 1
ATOM 999 N N . ASP A 1 125 ? 7.578 -0.589 -25.232 1.00 75.38 125 ASP A N 1
ATOM 1000 C CA . ASP A 1 125 ? 6.386 0.211 -25.544 1.00 75.38 125 ASP A CA 1
ATOM 1001 C C . ASP A 1 125 ? 5.840 0.912 -24.274 1.00 75.38 125 ASP A C 1
ATOM 1003 O O . ASP A 1 125 ? 5.420 0.234 -23.325 1.00 75.38 125 ASP A O 1
ATOM 1007 N N . PRO A 1 126 ? 5.776 2.262 -24.243 1.00 77.62 126 PRO A N 1
ATOM 1008 C CA . PRO A 1 126 ? 5.259 3.018 -23.101 1.00 77.62 126 PRO A CA 1
ATOM 1009 C C . PRO A 1 126 ? 3.841 2.616 -22.675 1.00 77.62 126 PRO A C 1
ATOM 1011 O O . PRO A 1 126 ? 3.496 2.725 -21.499 1.00 77.62 126 PRO A O 1
ATOM 1014 N N . ARG A 1 127 ? 3.015 2.115 -23.602 1.00 77.50 127 ARG A N 1
ATOM 1015 C CA . ARG A 1 127 ? 1.648 1.651 -23.313 1.00 77.50 127 ARG A CA 1
ATOM 1016 C C . ARG A 1 127 ? 1.636 0.425 -22.406 1.00 77.50 127 ARG A C 1
ATOM 1018 O O . ARG A 1 127 ? 0.806 0.335 -21.506 1.00 77.50 127 ARG A O 1
ATOM 1025 N N . LEU A 1 128 ? 2.572 -0.501 -22.616 1.00 82.50 128 LEU A N 1
ATOM 1026 C CA . LEU A 1 128 ? 2.682 -1.720 -21.813 1.00 82.50 128 LEU A CA 1
ATOM 1027 C C . LEU A 1 128 ? 3.200 -1.420 -20.404 1.00 82.50 128 LEU A C 1
ATOM 1029 O O . LEU A 1 128 ? 2.803 -2.081 -19.451 1.00 82.50 128 LEU A O 1
ATOM 1033 N N . ARG A 1 129 ? 4.017 -0.374 -20.248 1.00 83.38 129 ARG A N 1
ATOM 1034 C CA . ARG A 1 129 ? 4.439 0.110 -18.926 1.00 83.38 129 ARG A CA 1
ATOM 1035 C C . ARG A 1 129 ? 3.278 0.679 -18.115 1.00 83.38 129 ARG A C 1
ATOM 1037 O O . ARG A 1 129 ? 3.166 0.388 -16.931 1.00 83.38 129 ARG A O 1
ATOM 1044 N N . LYS A 1 130 ? 2.388 1.442 -18.753 1.00 84.00 130 LYS A N 1
ATOM 1045 C CA . LYS A 1 130 ? 1.170 1.948 -18.101 1.00 84.00 130 LYS A CA 1
ATOM 1046 C C . LYS A 1 130 ? 0.242 0.812 -17.663 1.00 84.00 130 LYS A C 1
ATOM 1048 O O . LYS A 1 130 ? -0.426 0.916 -16.641 1.00 84.00 130 LYS A O 1
ATOM 1053 N N . LEU A 1 131 ? 0.230 -0.299 -18.401 1.00 87.75 131 LEU A N 1
ATOM 1054 C CA . LEU A 1 131 ? -0.483 -1.510 -17.994 1.00 87.75 131 LEU A CA 1
ATOM 1055 C C . LEU A 1 131 ? 0.151 -2.175 -16.762 1.00 87.75 131 LEU A C 1
ATOM 1057 O O . LEU A 1 131 ? -0.573 -2.609 -15.869 1.00 87.75 131 LEU A O 1
ATOM 1061 N N . ASP A 1 132 ? 1.485 -2.220 -16.686 1.00 88.38 132 ASP A N 1
ATOM 1062 C CA . ASP A 1 132 ? 2.194 -2.702 -15.494 1.00 88.38 132 ASP A CA 1
ATOM 1063 C C . ASP A 1 132 ? 1.867 -1.832 -14.263 1.00 88.38 132 ASP A C 1
ATOM 1065 O O . ASP A 1 132 ? 1.630 -2.361 -13.177 1.00 88.38 132 ASP A O 1
ATOM 1069 N N . GLU A 1 133 ? 1.787 -0.511 -14.441 1.00 88.00 133 GLU A N 1
ATOM 1070 C CA . GLU A 1 133 ? 1.389 0.439 -13.397 1.00 88.00 133 GLU A CA 1
ATOM 1071 C C . GLU A 1 133 ? -0.059 0.225 -12.932 1.00 88.00 133 GLU A C 1
ATOM 1073 O O . GLU A 1 133 ? -0.306 0.098 -11.732 1.00 88.00 133 GLU A O 1
ATOM 1078 N N . LEU A 1 134 ? -1.005 0.073 -13.867 1.00 90.62 134 LEU A N 1
ATOM 1079 C CA . LEU A 1 134 ? -2.399 -0.280 -13.568 1.00 90.62 134 LEU A CA 1
ATOM 1080 C C . LEU A 1 134 ? -2.496 -1.562 -12.735 1.00 90.62 134 LEU A C 1
ATOM 1082 O O . LEU A 1 134 ? -3.205 -1.610 -11.727 1.00 90.62 134 LEU A O 1
ATOM 1086 N N . MET A 1 135 ? -1.759 -2.598 -13.134 1.00 91.88 135 MET A N 1
ATOM 1087 C CA . MET A 1 135 ? -1.735 -3.871 -12.419 1.00 91.88 135 MET A CA 1
ATOM 1088 C C . MET A 1 135 ? -1.088 -3.755 -11.038 1.00 91.88 135 MET A C 1
ATOM 1090 O O . MET A 1 135 ? -1.519 -4.436 -10.105 1.00 91.88 135 MET A O 1
ATOM 1094 N N . TRP A 1 136 ? -0.079 -2.898 -10.880 1.00 90.31 136 TRP A N 1
ATOM 1095 C CA . TRP A 1 136 ? 0.524 -2.618 -9.581 1.00 90.31 136 TRP A CA 1
ATOM 1096 C C . TRP A 1 136 ? -0.454 -1.914 -8.638 1.00 90.31 136 TRP A C 1
ATOM 1098 O O . TRP A 1 136 ? -0.639 -2.363 -7.505 1.00 90.31 136 TRP A O 1
ATOM 1108 N N . THR A 1 137 ? -1.138 -0.866 -9.102 1.00 89.81 137 THR A N 1
ATOM 1109 C CA . THR A 1 137 ? -2.162 -0.185 -8.299 1.00 89.81 137 THR A CA 1
ATOM 1110 C C . THR A 1 137 ? -3.302 -1.134 -7.938 1.00 89.81 137 THR A C 1
ATOM 1112 O O . THR A 1 137 ? -3.736 -1.157 -6.786 1.00 89.81 137 THR A O 1
ATOM 1115 N N . TYR A 1 138 ? -3.736 -1.992 -8.865 1.00 92.94 138 TYR A N 1
ATOM 1116 C CA . TYR A 1 138 ? -4.751 -3.004 -8.574 1.00 92.94 138 TYR A CA 1
ATOM 1117 C C . TYR A 1 138 ? -4.301 -3.999 -7.489 1.00 92.94 138 TYR A C 1
ATOM 1119 O O . TYR A 1 138 ? -5.057 -4.284 -6.560 1.00 92.94 138 TYR A O 1
ATOM 1127 N N . LEU A 1 139 ? -3.053 -4.483 -7.547 1.00 92.75 139 LEU A N 1
ATOM 1128 C CA . LEU A 1 139 ? -2.484 -5.338 -6.499 1.00 92.75 139 LEU A CA 1
ATOM 1129 C C . LEU A 1 139 ? -2.486 -4.640 -5.134 1.00 92.75 139 LEU A C 1
ATOM 1131 O O . LEU A 1 139 ? -2.892 -5.238 -4.138 1.00 92.75 139 LEU A O 1
ATOM 1135 N N . ARG A 1 140 ? -2.084 -3.365 -5.092 1.00 90.25 140 ARG A N 1
ATOM 1136 C CA . ARG A 1 140 ? -2.104 -2.560 -3.864 1.00 90.25 140 ARG A CA 1
ATOM 1137 C C . ARG A 1 140 ? -3.512 -2.450 -3.287 1.00 90.25 140 ARG A C 1
ATOM 1139 O O . ARG A 1 140 ? -3.692 -2.673 -2.093 1.00 90.25 140 ARG A O 1
ATOM 1146 N N . LEU A 1 141 ? -4.513 -2.181 -4.125 1.00 92.38 141 LEU A N 1
ATOM 1147 C CA . LEU A 1 141 ? -5.910 -2.130 -3.693 1.00 92.38 141 LEU A CA 1
ATOM 1148 C C . LEU A 1 141 ? -6.384 -3.471 -3.117 1.00 92.38 141 LEU A C 1
ATOM 1150 O O . LEU A 1 141 ? -7.091 -3.473 -2.112 1.00 92.38 141 LEU A O 1
ATOM 1154 N N . LEU A 1 142 ? -5.991 -4.609 -3.698 1.00 93.81 142 LEU A N 1
ATOM 1155 C CA . LEU A 1 142 ? -6.311 -5.932 -3.140 1.00 93.81 142 LEU A CA 1
ATOM 1156 C C . LEU A 1 142 ? -5.666 -6.150 -1.765 1.00 93.81 142 LEU A C 1
ATOM 1158 O O . LEU A 1 142 ? -6.314 -6.673 -0.859 1.00 93.81 142 LEU A O 1
ATOM 1162 N N . SER A 1 143 ? -4.406 -5.745 -1.592 1.00 91.81 143 SER A N 1
ATOM 1163 C CA . SER A 1 143 ? -3.708 -5.864 -0.307 1.00 91.81 143 SER A CA 1
ATOM 1164 C C . SER A 1 143 ? -4.332 -4.984 0.780 1.00 91.81 143 SER A C 1
ATOM 1166 O O . SER A 1 143 ? -4.447 -5.421 1.926 1.00 91.81 143 SER A O 1
ATOM 1168 N N . ILE A 1 144 ? -4.770 -3.772 0.430 1.00 91.38 144 ILE A N 1
ATOM 1169 C CA . ILE A 1 144 ? -5.445 -2.858 1.361 1.00 91.38 144 ILE A CA 1
ATOM 1170 C C . ILE A 1 144 ? -6.825 -3.393 1.739 1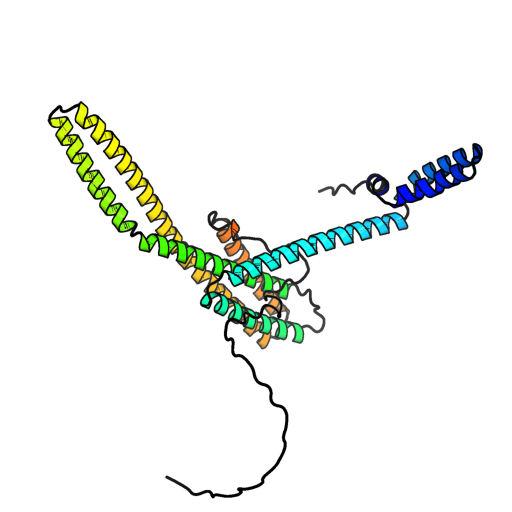.00 91.38 144 ILE A C 1
ATOM 1172 O O . ILE A 1 144 ? -7.158 -3.407 2.920 1.00 91.38 144 ILE A O 1
ATOM 1176 N N . GLU A 1 145 ? -7.598 -3.895 0.772 1.00 93.81 145 GLU A N 1
ATOM 1177 C CA . GLU A 1 145 ? -8.891 -4.539 1.031 1.00 93.81 145 GLU A CA 1
ATOM 1178 C C . GLU A 1 145 ? -8.755 -5.668 2.064 1.00 93.81 145 GLU A C 1
ATOM 1180 O O . GLU A 1 145 ? -9.498 -5.708 3.040 1.00 93.81 145 GLU A O 1
ATOM 1185 N N . GLU A 1 146 ? -7.766 -6.550 1.893 1.00 93.06 146 GLU A N 1
ATOM 1186 C CA . GLU A 1 146 ? -7.520 -7.658 2.821 1.00 93.06 146 GLU A CA 1
ATOM 1187 C C . GLU A 1 146 ? -7.060 -7.192 4.210 1.00 93.06 146 GLU A C 1
ATOM 1189 O O . GLU A 1 146 ? -7.376 -7.819 5.222 1.00 93.06 146 GLU A O 1
ATOM 1194 N N . SER A 1 147 ? -6.297 -6.102 4.288 1.00 91.00 147 SER A N 1
ATOM 1195 C CA . SER A 1 147 ? -5.900 -5.515 5.571 1.00 91.00 147 SER A CA 1
ATOM 1196 C C . SER A 1 147 ? -7.103 -4.920 6.312 1.00 91.00 147 SER A C 1
ATOM 1198 O O . SER A 1 147 ? -7.326 -5.235 7.481 1.00 91.00 147 SER A O 1
ATOM 1200 N N . LEU A 1 148 ? -7.926 -4.134 5.609 1.00 92.44 148 LEU A N 1
ATOM 1201 C CA . LEU A 1 148 ? -9.139 -3.517 6.151 1.00 92.44 148 LEU A CA 1
ATOM 1202 C C . LEU A 1 148 ? -10.155 -4.564 6.611 1.00 92.44 148 LEU A C 1
ATOM 1204 O O . LEU A 1 148 ? -10.739 -4.420 7.679 1.00 92.44 148 LEU A O 1
ATOM 1208 N N . GLU A 1 149 ? -10.351 -5.637 5.845 1.00 94.75 149 GLU A N 1
ATOM 1209 C CA . GLU A 1 149 ? -11.234 -6.731 6.253 1.00 94.75 149 GLU A CA 1
ATOM 1210 C C . GLU A 1 149 ? -10.748 -7.433 7.516 1.00 94.75 149 GLU A C 1
ATOM 1212 O O . GLU A 1 149 ? -11.548 -7.652 8.421 1.00 94.75 149 GLU A O 1
ATOM 1217 N N . ARG A 1 150 ? -9.449 -7.745 7.612 1.00 92.88 150 ARG A N 1
ATOM 1218 C CA . ARG A 1 150 ? -8.883 -8.373 8.816 1.00 92.88 150 ARG A CA 1
ATOM 1219 C C . ARG A 1 150 ? -9.016 -7.473 10.039 1.00 92.88 150 ARG A C 1
ATOM 1221 O O . ARG A 1 150 ? -9.360 -7.964 11.112 1.00 92.88 150 ARG A O 1
ATOM 1228 N N . TYR A 1 151 ? -8.779 -6.171 9.874 1.00 92.69 151 TYR A N 1
ATOM 1229 C CA . TYR A 1 151 ? -9.006 -5.182 10.925 1.00 92.69 151 TYR A CA 1
ATOM 1230 C C . TYR A 1 151 ? -10.477 -5.173 11.367 1.00 92.69 151 TYR A C 1
ATOM 1232 O O . TYR A 1 151 ? -10.772 -5.372 12.542 1.00 92.69 151 TYR A O 1
ATOM 1240 N N . LEU A 1 152 ? -11.413 -5.035 10.424 1.00 94.75 152 LEU A N 1
ATOM 1241 C CA . LEU A 1 152 ? -12.846 -5.002 10.721 1.00 94.75 152 LEU A CA 1
ATOM 1242 C C . LEU A 1 152 ? -13.354 -6.309 11.342 1.00 94.75 152 LEU A C 1
ATOM 1244 O O . LEU A 1 152 ? -14.212 -6.265 12.221 1.00 94.75 152 LEU A O 1
ATOM 1248 N N . GLU A 1 153 ? -12.832 -7.461 10.918 1.00 95.88 153 GLU A N 1
ATOM 1249 C CA . GLU A 1 153 ? -13.163 -8.764 11.496 1.00 95.88 153 GLU A CA 1
ATOM 1250 C C . GLU A 1 153 ? -12.673 -8.872 12.948 1.00 95.88 153 GLU A C 1
ATOM 1252 O O . GLU A 1 153 ? -13.401 -9.372 13.807 1.00 95.88 153 GLU A O 1
ATOM 1257 N N . ALA A 1 154 ? -11.463 -8.386 13.246 1.00 93.75 154 ALA A N 1
ATOM 1258 C CA . ALA A 1 154 ? -10.935 -8.351 14.608 1.00 93.75 154 ALA A CA 1
ATOM 1259 C C . ALA A 1 154 ? -11.785 -7.448 15.518 1.00 93.75 154 ALA A C 1
ATOM 1261 O O . ALA A 1 154 ? -12.231 -7.882 16.578 1.00 93.75 154 ALA A O 1
ATOM 1262 N N . GLU A 1 155 ? -12.097 -6.234 15.062 1.00 93.50 155 GLU A N 1
ATOM 1263 C CA . GLU A 1 155 ? -12.938 -5.282 15.798 1.00 93.50 155 GLU A CA 1
ATOM 1264 C C . GLU A 1 155 ? -14.378 -5.796 15.988 1.00 93.50 155 GLU A C 1
ATOM 1266 O O . GLU A 1 155 ? -15.004 -5.558 17.024 1.00 93.50 155 GLU A O 1
ATOM 1271 N N . GLN A 1 156 ? -14.913 -6.546 15.016 1.00 94.12 156 GLN A N 1
ATOM 1272 C CA . GLN A 1 156 ? -16.220 -7.195 15.135 1.00 94.12 156 GLN A CA 1
ATOM 1273 C C . GLN A 1 156 ? -16.213 -8.314 16.182 1.00 94.12 156 GLN A C 1
ATOM 1275 O O . GLN A 1 156 ? -17.179 -8.438 16.935 1.00 94.12 156 GLN A O 1
ATOM 1280 N N . LYS A 1 157 ? -15.145 -9.120 16.251 1.00 96.19 157 LYS A N 1
ATOM 1281 C CA . LYS A 1 157 ? -14.998 -10.186 17.259 1.00 96.19 157 LYS A CA 1
ATOM 1282 C C . LYS A 1 157 ? -14.920 -9.641 18.683 1.00 96.19 157 LYS A C 1
ATOM 1284 O O . LYS A 1 157 ? -15.366 -10.317 19.604 1.00 96.19 157 LYS A O 1
ATOM 1289 N N . GLU A 1 158 ? -14.376 -8.441 18.860 1.00 94.88 158 GLU A N 1
ATOM 1290 C CA . GLU A 1 158 ? -14.301 -7.777 20.166 1.00 94.88 158 GLU A CA 1
ATOM 1291 C C . GLU A 1 158 ? -15.609 -7.095 20.601 1.00 94.88 158 GLU A C 1
ATOM 1293 O O . GLU A 1 158 ? -15.715 -6.698 21.758 1.00 94.88 158 GLU A O 1
ATOM 1298 N N . ASP A 1 159 ? -16.599 -6.953 19.710 1.00 95.81 159 ASP A N 1
ATOM 1299 C CA . ASP A 1 159 ? -17.846 -6.212 19.956 1.00 95.81 159 ASP A CA 1
ATOM 1300 C C . ASP A 1 159 ? -17.606 -4.829 20.594 1.00 95.81 159 ASP A C 1
ATOM 1302 O O . ASP A 1 159 ? -18.186 -4.466 21.619 1.00 95.81 159 ASP A O 1
ATOM 1306 N N . VAL A 1 160 ? -16.738 -4.020 19.973 1.00 95.44 160 VAL A N 1
ATOM 1307 C CA . VAL A 1 160 ? -16.442 -2.648 20.432 1.00 95.44 160 VAL A CA 1
ATOM 1308 C C . VAL A 1 160 ? -17.703 -1.806 20.703 1.00 95.44 160 VAL A C 1
ATOM 1310 O O . VAL A 1 160 ? -17.723 -1.111 21.721 1.00 95.44 160 VAL A O 1
ATOM 1313 N N . PRO A 1 161 ? -18.785 -1.867 19.895 1.00 95.19 161 PRO A N 1
ATOM 1314 C CA . PRO A 1 161 ? -20.036 -1.177 20.218 1.00 95.19 161 PRO A CA 1
ATOM 1315 C C . PRO A 1 161 ? -20.707 -1.674 21.509 1.00 95.19 161 PRO A C 1
ATOM 1317 O O . PRO A 1 161 ? -21.311 -0.883 22.237 1.00 95.19 161 PRO A O 1
ATOM 1320 N N . GLY A 1 162 ? -20.646 -2.974 21.802 1.00 96.19 162 GLY A N 1
ATOM 1321 C CA . GLY A 1 162 ? -21.083 -3.535 23.081 1.00 96.19 162 GLY A CA 1
ATOM 1322 C C . GLY A 1 162 ? -20.212 -3.070 24.247 1.00 96.19 162 GLY A C 1
ATOM 1323 O O . GLY A 1 162 ? -20.744 -2.610 25.258 1.00 96.19 162 GLY A O 1
ATOM 1324 N N . LEU A 1 163 ? -18.886 -3.104 24.082 1.00 96.88 163 LEU A N 1
ATOM 1325 C CA . LEU A 1 163 ? -17.928 -2.633 25.089 1.00 96.88 163 LEU A CA 1
ATOM 1326 C C . LEU A 1 163 ? -18.113 -1.148 25.416 1.00 96.88 163 LEU A C 1
ATOM 1328 O O . LEU A 1 163 ? -18.055 -0.774 26.587 1.00 96.88 163 LEU A O 1
ATOM 1332 N N . LEU A 1 164 ? -18.357 -0.310 24.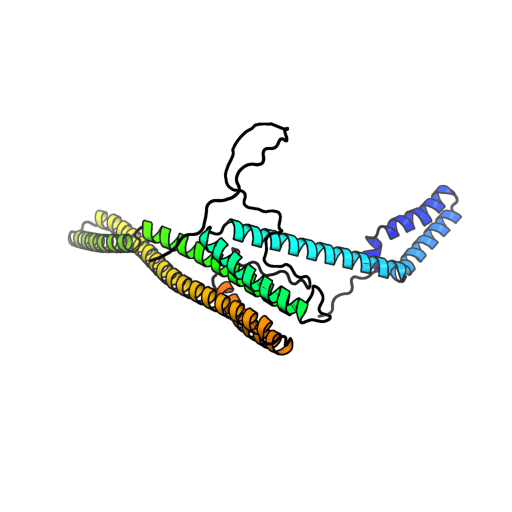404 1.00 97.75 164 LEU A N 1
ATOM 1333 C CA . LEU A 1 164 ? -18.619 1.115 24.595 1.00 97.75 164 LEU A CA 1
ATOM 1334 C C . LEU A 1 164 ? -19.882 1.335 25.428 1.00 97.75 164 LEU A C 1
ATOM 1336 O O . LEU A 1 164 ? -19.812 2.035 26.433 1.00 97.75 164 LEU A O 1
ATOM 1340 N N . ARG A 1 165 ? -20.996 0.683 25.068 1.00 97.56 165 ARG A N 1
ATOM 1341 C CA . ARG A 1 165 ? -22.253 0.784 25.828 1.00 97.56 165 ARG A CA 1
ATOM 1342 C C . ARG A 1 165 ? -22.074 0.351 27.281 1.00 97.56 165 ARG A C 1
ATOM 1344 O O . ARG A 1 165 ? -22.444 1.086 28.186 1.00 97.56 165 ARG A O 1
ATOM 1351 N N . GLY A 1 166 ? -21.426 -0.792 27.513 1.00 97.62 166 GLY A N 1
ATOM 1352 C CA . GLY A 1 166 ? -21.155 -1.266 28.872 1.00 97.62 166 GLY A CA 1
ATOM 1353 C C . GLY A 1 166 ? -20.254 -0.320 29.675 1.00 97.62 166 GLY A C 1
ATOM 1354 O O . GLY A 1 166 ? -20.452 -0.148 30.877 1.00 97.62 166 GLY A O 1
ATOM 1355 N N . ALA A 1 167 ? -19.279 0.322 29.025 1.00 96.88 167 ALA A N 1
ATOM 1356 C CA . ALA A 1 167 ? -18.420 1.309 29.669 1.00 96.88 167 ALA A CA 1
ATOM 1357 C C . ALA A 1 167 ? -19.157 2.623 29.979 1.00 96.88 167 ALA A C 1
ATOM 1359 O O . ALA A 1 167 ? -18.905 3.212 31.027 1.00 96.88 167 ALA A O 1
ATOM 1360 N N . GLU A 1 168 ? -20.061 3.068 29.105 1.00 97.88 168 GLU A N 1
ATOM 1361 C CA . GLU A 1 168 ? -20.918 4.238 29.333 1.00 97.88 168 GLU A CA 1
ATOM 1362 C C . GLU A 1 168 ? -21.893 3.996 30.496 1.00 97.88 168 GLU A C 1
ATOM 1364 O O . GLU A 1 168 ? -21.973 4.827 31.401 1.00 97.88 168 GLU A O 1
ATOM 1369 N N . ASP A 1 169 ? -22.531 2.823 30.551 1.00 98.00 169 ASP A N 1
ATOM 1370 C CA . ASP A 1 169 ? -23.405 2.426 31.663 1.00 98.00 169 ASP A CA 1
ATOM 1371 C C . ASP A 1 169 ? -22.645 2.386 33.004 1.00 98.00 169 ASP A C 1
ATOM 1373 O O . ASP A 1 169 ? -23.138 2.841 34.043 1.00 98.00 169 ASP A O 1
ATOM 1377 N N . GLU A 1 170 ? -21.418 1.849 33.003 1.00 96.50 170 GLU A N 1
ATOM 1378 C CA . GLU A 1 170 ? -20.559 1.826 34.190 1.00 96.50 170 GLU A CA 1
ATOM 1379 C C . GLU A 1 170 ? -20.153 3.237 34.630 1.00 96.50 170 GLU A C 1
ATOM 1381 O O . GLU A 1 170 ? -20.169 3.529 35.830 1.00 96.50 170 GLU A O 1
ATOM 1386 N N . LEU A 1 171 ? -19.825 4.115 33.678 1.00 97.44 171 LEU A N 1
ATOM 1387 C CA . LEU A 1 171 ? -19.481 5.507 33.949 1.00 97.44 171 LEU A CA 1
ATOM 1388 C C . LEU A 1 171 ? -20.656 6.247 34.599 1.00 97.44 171 LEU A C 1
ATOM 1390 O O . LEU A 1 171 ? -20.466 6.922 35.612 1.00 97.44 171 LEU A O 1
ATOM 1394 N N . GLU A 1 172 ? -21.872 6.079 34.073 1.00 97.06 172 GLU A N 1
ATOM 1395 C CA . GLU A 1 172 ? -23.077 6.663 34.664 1.00 97.06 172 GLU A CA 1
ATOM 1396 C C . GLU A 1 172 ? -23.335 6.149 36.082 1.00 97.06 172 GLU A C 1
ATOM 1398 O O . GLU A 1 172 ? -23.656 6.932 36.980 1.00 97.06 172 GLU A O 1
ATOM 1403 N N . ARG A 1 173 ? -23.179 4.839 36.311 1.00 96.69 173 ARG A N 1
ATOM 1404 C CA . ARG A 1 173 ? -23.347 4.247 37.644 1.00 96.69 173 ARG A CA 1
ATOM 1405 C C . ARG A 1 173 ? -22.331 4.817 38.634 1.00 96.69 173 ARG A C 1
ATOM 1407 O O . ARG A 1 173 ? -22.714 5.228 39.726 1.00 96.69 173 ARG A O 1
ATOM 1414 N N . LEU A 1 174 ? -21.055 4.875 38.250 1.00 95.62 174 LEU A N 1
ATOM 1415 C CA . LEU A 1 174 ? -19.986 5.418 39.092 1.00 95.62 174 LEU A CA 1
ATOM 1416 C C . LEU A 1 174 ? -20.187 6.905 39.390 1.00 95.62 174 LEU A C 1
ATOM 1418 O O . LEU A 1 174 ? -19.906 7.339 40.505 1.00 95.62 174 LEU A O 1
ATOM 1422 N N . GLN A 1 175 ? -20.697 7.675 38.428 1.00 95.94 175 GLN A N 1
ATOM 1423 C CA . GLN A 1 175 ? -21.038 9.081 38.635 1.00 95.94 175 GLN A CA 1
ATOM 1424 C C . GLN A 1 175 ? -22.113 9.237 39.717 1.00 95.94 175 GLN A C 1
ATOM 1426 O O . GLN A 1 175 ? -21.927 10.019 40.648 1.00 95.94 175 GLN A O 1
ATOM 1431 N N . ARG A 1 176 ? -23.183 8.430 39.660 1.00 95.94 176 ARG A N 1
ATOM 1432 C CA . ARG A 1 176 ? -24.237 8.427 40.690 1.00 95.94 176 ARG A CA 1
ATOM 1433 C C . ARG A 1 176 ? -23.689 8.028 42.066 1.00 95.94 176 ARG A C 1
ATOM 1435 O O . ARG A 1 176 ? -23.944 8.733 43.036 1.00 95.94 176 ARG A O 1
ATOM 1442 N N . GLU A 1 177 ? -22.874 6.970 42.145 1.00 94.06 177 GLU A N 1
ATOM 1443 C CA . GLU A 1 177 ? -22.226 6.540 43.401 1.00 94.06 177 GLU A CA 1
ATOM 1444 C C . GLU A 1 177 ? -21.361 7.653 44.018 1.00 94.06 177 GLU A C 1
ATOM 1446 O O . GLU A 1 177 ? -21.394 7.885 45.227 1.00 94.06 177 GLU A O 1
ATOM 1451 N N . VAL A 1 178 ? -20.575 8.356 43.197 1.00 94.31 178 VAL A N 1
ATOM 1452 C CA . VAL A 1 178 ? -19.739 9.478 43.647 1.00 94.31 178 VAL A CA 1
ATOM 1453 C C . VAL A 1 178 ? -20.599 10.606 44.218 1.00 94.31 178 VAL A C 1
ATOM 1455 O O . VAL A 1 178 ? -20.268 11.146 45.276 1.00 94.31 178 VAL A O 1
ATOM 1458 N N . ASP A 1 179 ? -21.688 10.967 43.542 1.00 94.19 179 ASP A N 1
ATOM 1459 C CA . ASP A 1 179 ? -22.567 12.058 43.968 1.00 94.19 179 ASP A CA 1
ATOM 1460 C C . ASP A 1 179 ? -23.324 11.716 45.262 1.00 94.19 179 ASP A C 1
ATOM 1462 O O . ASP A 1 179 ? -23.428 12.558 46.158 1.00 94.19 179 ASP A O 1
ATOM 1466 N N . GLU A 1 180 ? -23.748 10.461 45.428 1.00 94.31 180 GLU A N 1
ATOM 1467 C CA . GLU A 1 180 ? -24.328 9.954 46.676 1.00 94.31 180 GLU A CA 1
ATOM 1468 C C . GLU A 1 180 ? -23.323 9.991 47.840 1.00 94.31 180 GLU A C 1
ATOM 1470 O O . GLU A 1 180 ? -23.639 10.494 48.921 1.00 94.31 180 GLU A O 1
ATOM 1475 N N . LEU A 1 181 ? -22.088 9.524 47.626 1.00 92.62 181 LEU A N 1
ATOM 1476 C CA . LEU A 1 181 ? -21.033 9.547 48.648 1.00 92.62 181 LEU A CA 1
ATOM 1477 C C . LEU A 1 181 ? -20.654 10.976 49.064 1.00 92.62 181 LEU A C 1
ATOM 1479 O O . LEU A 1 181 ? -20.364 11.224 50.239 1.00 92.62 181 LEU A O 1
ATOM 1483 N N . ARG A 1 182 ? -20.682 11.930 48.122 1.00 91.44 182 ARG A N 1
ATOM 1484 C CA . ARG A 1 182 ? -20.497 13.360 48.419 1.00 91.44 182 ARG A CA 1
ATOM 1485 C C . ARG A 1 182 ? -21.628 13.895 49.288 1.00 91.44 182 ARG A C 1
ATOM 1487 O O . ARG A 1 182 ? -21.346 14.577 50.270 1.00 91.44 182 ARG A O 1
ATOM 1494 N N . ALA A 1 183 ? -22.879 13.562 48.968 1.00 92.94 183 ALA A N 1
ATOM 1495 C CA . ALA A 1 183 ? -24.038 13.973 49.760 1.00 92.94 183 ALA A CA 1
ATOM 1496 C C . ALA A 1 183 ? -23.999 13.411 51.195 1.00 92.94 183 ALA A C 1
ATOM 1498 O O . ALA A 1 183 ? -24.439 14.074 52.131 1.00 92.94 183 ALA A O 1
ATOM 1499 N N . GLN A 1 184 ? -23.421 12.221 51.380 1.00 92.00 184 GLN A N 1
ATOM 1500 C CA . GLN A 1 184 ? -23.238 11.574 52.685 1.00 92.00 184 GLN A CA 1
ATOM 1501 C C . GLN A 1 184 ? -22.002 12.071 53.465 1.00 92.00 184 GLN A C 1
ATOM 1503 O O . GLN A 1 184 ? -21.786 11.646 54.598 1.00 92.00 184 GLN A O 1
ATOM 1508 N N . GLY A 1 185 ? -21.176 12.957 52.892 1.00 87.50 185 GLY A N 1
ATOM 1509 C CA . GLY A 1 185 ? -19.987 13.512 53.553 1.00 87.50 185 GLY A CA 1
ATOM 1510 C C . GLY A 1 185 ? -18.799 12.544 53.680 1.00 87.50 185 GLY A C 1
ATOM 1511 O O . GLY A 1 185 ? -17.877 12.803 54.453 1.00 87.50 185 GLY A O 1
ATOM 1512 N N . ALA A 1 186 ? -18.784 11.439 52.926 1.00 83.81 186 ALA A N 1
ATOM 1513 C CA . ALA A 1 186 ? -17.759 10.394 53.001 1.00 83.81 186 ALA A CA 1
ATOM 1514 C C . ALA A 1 186 ? -16.492 10.740 52.185 1.00 83.81 186 ALA A C 1
ATOM 1516 O O . ALA A 1 186 ? -16.146 10.065 51.214 1.00 83.81 186 ALA A O 1
ATOM 1517 N N . THR A 1 187 ? -15.773 11.795 52.579 1.00 80.56 187 THR A N 1
ATOM 1518 C CA . THR A 1 187 ? -14.649 12.398 51.826 1.00 80.56 187 THR A CA 1
ATOM 1519 C C . THR A 1 187 ? -13.560 11.417 51.369 1.00 80.56 187 THR A C 1
ATOM 1521 O O . THR A 1 187 ? -13.128 11.494 50.221 1.00 80.56 187 THR A O 1
ATOM 1524 N N . GLY A 1 188 ? -13.147 10.460 52.207 1.00 81.62 188 GLY A N 1
ATOM 1525 C CA . GLY A 1 188 ? -12.134 9.460 51.830 1.00 81.62 188 GLY A CA 1
ATOM 1526 C C . GLY A 1 188 ? -12.609 8.450 50.773 1.00 81.62 188 GLY A C 1
ATOM 1527 O O . GLY A 1 188 ? -11.844 8.059 49.892 1.00 81.62 188 GLY A O 1
ATOM 1528 N N . ALA A 1 189 ? -13.888 8.059 50.811 1.00 83.12 189 ALA A N 1
ATOM 1529 C CA . ALA A 1 189 ? -14.473 7.157 49.817 1.00 83.12 189 ALA A CA 1
ATOM 1530 C C . ALA A 1 189 ? -14.661 7.864 48.465 1.00 83.12 189 ALA A C 1
ATOM 1532 O O . ALA A 1 189 ? -14.375 7.271 47.421 1.00 83.12 189 ALA A O 1
ATOM 1533 N N . VAL A 1 190 ? -15.050 9.146 48.488 1.00 89.88 190 VAL A N 1
ATOM 1534 C CA . VAL A 1 190 ? -15.231 9.986 47.293 1.00 89.88 190 VAL A CA 1
ATOM 1535 C C . VAL A 1 190 ? -13.954 10.072 46.459 1.00 89.88 190 VAL A C 1
ATOM 1537 O O . VAL A 1 190 ? -14.026 9.907 45.245 1.00 89.88 190 VAL A O 1
ATOM 1540 N N . GLU A 1 191 ? -12.781 10.279 47.069 1.00 90.56 191 GLU A N 1
ATOM 1541 C CA . GLU A 1 191 ? -11.530 10.431 46.309 1.00 90.56 191 GLU A CA 1
ATOM 1542 C C . GLU A 1 191 ? -11.180 9.162 45.511 1.00 90.56 191 GLU A C 1
ATOM 1544 O O . GLU A 1 191 ? -10.875 9.229 44.319 1.00 90.56 191 GLU A O 1
ATOM 1549 N N . SER A 1 192 ? -11.278 7.989 46.146 1.00 90.31 192 SER A N 1
ATOM 1550 C CA . SER A 1 192 ? -11.000 6.708 45.484 1.00 90.31 192 SER A CA 1
ATOM 1551 C C . SER A 1 192 ? -11.952 6.440 44.312 1.00 90.31 192 SER A C 1
ATOM 1553 O O . SER A 1 192 ? -11.527 6.015 43.235 1.00 90.31 192 SER A O 1
ATOM 1555 N N . ARG A 1 193 ? -13.240 6.753 44.497 1.00 92.19 193 ARG A N 1
ATOM 1556 C CA . ARG A 1 193 ? -14.289 6.565 43.493 1.00 92.19 193 ARG A CA 1
ATOM 1557 C C . ARG A 1 193 ? -14.161 7.566 42.345 1.00 92.19 193 ARG A C 1
ATOM 1559 O O . ARG A 1 193 ? -14.335 7.186 41.193 1.00 92.19 193 ARG A O 1
ATOM 1566 N N . GLN A 1 194 ? -13.744 8.798 42.636 1.00 93.25 194 GLN A N 1
ATOM 1567 C CA . GLN A 1 194 ? -13.453 9.822 41.633 1.00 93.25 194 GLN A CA 1
ATOM 1568 C C . GLN A 1 194 ? -12.301 9.416 40.702 1.00 93.25 194 GLN A C 1
ATOM 1570 O O . GLN A 1 194 ? -12.380 9.650 39.497 1.00 93.25 194 GLN A O 1
ATOM 1575 N N . ARG A 1 195 ? -11.240 8.791 41.232 1.00 94.19 195 ARG A N 1
ATOM 1576 C CA . ARG A 1 195 ? -10.133 8.275 40.405 1.00 94.19 195 ARG A CA 1
ATOM 1577 C C . ARG A 1 195 ? -10.598 7.156 39.473 1.00 94.19 195 ARG A C 1
ATOM 1579 O O . ARG A 1 195 ? -10.237 7.153 38.300 1.00 94.19 195 ARG A O 1
ATOM 1586 N N . LEU A 1 196 ? -11.422 6.237 39.983 1.00 94.38 196 LEU A N 1
ATOM 1587 C CA . LEU A 1 196 ? -12.014 5.170 39.171 1.00 94.38 196 LEU A CA 1
ATOM 1588 C C . LEU A 1 196 ? -12.924 5.737 38.072 1.00 94.38 196 LEU A C 1
ATOM 1590 O O . LEU A 1 196 ? -12.855 5.286 36.933 1.00 94.38 196 LEU A O 1
ATOM 1594 N N . LEU A 1 197 ? -13.723 6.756 38.398 1.00 96.06 197 LEU A N 1
ATOM 1595 C CA . LEU A 1 197 ? -14.559 7.469 37.435 1.00 96.06 197 LEU A CA 1
ATOM 1596 C C . LEU A 1 197 ? -13.724 8.088 36.309 1.00 96.06 197 LEU A C 1
ATOM 1598 O O . LEU A 1 197 ? -14.067 7.910 35.145 1.00 96.06 197 LEU A O 1
ATOM 1602 N N . GLY A 1 198 ? -12.607 8.745 36.643 1.00 96.38 198 GLY A N 1
ATOM 1603 C CA . GLY A 1 198 ? -11.667 9.276 35.649 1.00 96.38 198 GLY A CA 1
ATOM 1604 C C . GLY A 1 198 ? -11.132 8.187 34.715 1.00 96.38 198 GLY A C 1
ATOM 1605 O O . GLY A 1 198 ? -11.244 8.308 33.502 1.00 96.38 198 GLY A O 1
ATOM 1606 N N . SER A 1 199 ? -10.664 7.066 35.272 1.00 97.00 199 SER A N 1
ATOM 1607 C CA . SER A 1 199 ? -10.187 5.934 34.464 1.00 97.00 199 SER A CA 1
ATOM 1608 C C . SER A 1 199 ? -11.281 5.326 33.572 1.00 97.00 199 SER A C 1
ATOM 1610 O O . SER A 1 199 ? -10.994 4.899 32.452 1.00 97.00 199 SER A O 1
ATOM 1612 N N . CYS A 1 200 ? -12.533 5.286 34.039 1.00 96.56 200 CYS A N 1
ATOM 1613 C CA . CYS A 1 200 ? -13.665 4.819 33.241 1.00 96.56 200 CYS A CA 1
ATOM 1614 C C . CYS A 1 200 ? -13.985 5.791 32.091 1.00 96.56 200 CYS A C 1
ATOM 1616 O O . CYS A 1 200 ? -14.215 5.350 30.964 1.00 96.56 200 CYS A O 1
ATOM 1618 N N . ALA A 1 201 ? -13.923 7.102 32.347 1.00 97.69 201 ALA A N 1
ATOM 1619 C CA . ALA A 1 201 ? -14.115 8.136 31.334 1.00 97.69 201 ALA A CA 1
ATOM 1620 C C . ALA A 1 201 ? -13.043 8.069 30.232 1.00 97.69 201 ALA A C 1
ATOM 1622 O O . ALA A 1 201 ? -13.389 8.072 29.050 1.00 97.69 201 ALA A O 1
ATOM 1623 N N . ASP A 1 202 ? -11.771 7.901 30.606 1.00 98.19 202 ASP A N 1
ATOM 1624 C CA . ASP A 1 202 ? -10.671 7.718 29.650 1.00 98.19 202 ASP A CA 1
ATOM 1625 C C . ASP A 1 202 ? -10.902 6.475 28.773 1.00 98.19 202 ASP A C 1
ATOM 1627 O O . ASP A 1 202 ? -10.722 6.506 27.552 1.00 98.19 202 ASP A O 1
ATOM 1631 N N . ARG A 1 203 ? -11.369 5.371 29.375 1.00 97.69 203 ARG A N 1
ATOM 1632 C CA . ARG A 1 203 ? -11.708 4.144 28.639 1.00 97.69 203 ARG A CA 1
ATOM 1633 C C . ARG A 1 203 ? -12.840 4.375 27.633 1.00 97.69 203 ARG A C 1
ATOM 1635 O O . ARG A 1 203 ? -12.745 3.890 26.506 1.00 97.69 203 ARG A O 1
ATOM 1642 N N . VAL A 1 204 ? -13.887 5.112 28.009 1.00 98.31 204 VAL A N 1
ATOM 1643 C CA . VAL A 1 204 ? -14.982 5.490 27.096 1.00 98.31 204 VAL A CA 1
ATOM 1644 C C . VAL A 1 204 ? -14.449 6.320 25.927 1.00 98.31 204 VAL A C 1
ATOM 1646 O O . VAL A 1 204 ? -14.805 6.050 24.780 1.00 98.31 204 VAL A O 1
ATOM 1649 N N . GLU A 1 205 ? -13.561 7.285 26.175 1.00 98.25 205 GLU A N 1
ATOM 1650 C CA . GLU A 1 205 ? -12.957 8.091 25.108 1.00 98.25 205 GLU A CA 1
ATOM 1651 C C . GLU A 1 205 ? -12.165 7.227 24.114 1.00 98.25 205 GLU A C 1
ATOM 1653 O O . GLU A 1 205 ? -12.322 7.373 22.898 1.00 98.25 205 GLU A O 1
ATOM 1658 N N . VAL A 1 206 ? -11.358 6.285 24.612 1.00 97.88 206 VAL A N 1
ATOM 1659 C CA . VAL A 1 206 ? -10.613 5.341 23.765 1.00 97.88 206 VAL A CA 1
ATOM 1660 C C . VAL A 1 206 ? -11.562 4.487 22.921 1.00 97.88 206 VAL A C 1
ATOM 1662 O O . VAL A 1 206 ? -11.351 4.352 21.716 1.00 97.88 206 VAL A O 1
ATOM 1665 N N . LEU A 1 207 ? -12.629 3.944 23.515 1.00 97.69 207 LEU A N 1
ATOM 1666 C CA . LEU A 1 207 ? -13.611 3.126 22.795 1.00 97.69 207 LEU A CA 1
ATOM 1667 C C . LEU A 1 207 ? -14.375 3.930 21.732 1.00 97.69 207 LEU A C 1
ATOM 1669 O O . LEU A 1 207 ? -14.610 3.418 20.638 1.00 97.69 207 LEU A O 1
ATOM 1673 N N . ARG A 1 208 ? -14.691 5.205 21.992 1.00 97.94 208 ARG A N 1
ATOM 1674 C CA . ARG A 1 208 ? -15.286 6.106 20.988 1.00 97.94 208 ARG A CA 1
ATOM 1675 C C . ARG A 1 208 ? -14.346 6.350 19.811 1.00 97.94 208 ARG A C 1
ATOM 1677 O O . ARG A 1 208 ? -14.782 6.268 18.667 1.00 97.94 208 ARG A O 1
ATOM 1684 N N . LYS A 1 209 ? -13.055 6.587 20.073 1.00 96.94 209 LYS A N 1
ATOM 1685 C CA . LYS A 1 209 ? -12.042 6.722 19.011 1.00 96.94 209 LYS A CA 1
ATOM 1686 C C . LYS A 1 209 ? -11.919 5.444 18.187 1.00 96.94 209 LYS A C 1
ATOM 1688 O O . LYS A 1 209 ? -11.871 5.520 16.965 1.00 96.94 209 LYS A O 1
ATOM 1693 N N . ARG A 1 210 ? -11.910 4.270 18.828 1.00 95.50 210 ARG A N 1
ATOM 1694 C CA . ARG A 1 210 ? -11.918 2.983 18.111 1.00 95.50 210 ARG A CA 1
ATOM 1695 C C . ARG A 1 210 ? -13.152 2.844 17.218 1.00 95.50 210 ARG A C 1
ATOM 1697 O O . ARG A 1 210 ? -13.016 2.458 16.065 1.00 95.50 210 ARG A O 1
ATOM 1704 N N . LEU A 1 211 ? -14.336 3.217 17.708 1.00 96.19 211 LEU A N 1
ATOM 1705 C CA . LEU A 1 211 ? -15.570 3.160 16.921 1.00 96.19 211 LEU A CA 1
ATOM 1706 C C . LEU A 1 211 ? -15.536 4.082 15.691 1.00 96.19 211 LEU A C 1
ATOM 1708 O O . LEU A 1 211 ? -15.965 3.676 14.611 1.00 96.19 211 LEU A O 1
ATOM 1712 N N . ASP A 1 212 ? -14.987 5.288 15.838 1.00 95.38 212 ASP A N 1
ATOM 1713 C CA . ASP A 1 212 ? -14.759 6.212 14.721 1.00 95.38 212 ASP A CA 1
ATOM 1714 C C . ASP A 1 212 ? -13.808 5.608 13.670 1.00 95.38 212 ASP A C 1
ATOM 1716 O O . ASP A 1 212 ? -14.118 5.601 12.477 1.00 95.38 212 ASP A O 1
ATOM 1720 N N . ARG A 1 213 ? -12.707 4.978 14.107 1.00 92.31 213 ARG A N 1
ATOM 1721 C CA . ARG A 1 213 ? -11.784 4.263 13.206 1.00 92.31 213 ARG A CA 1
ATOM 1722 C C . ARG A 1 213 ? -12.441 3.091 12.482 1.00 92.31 213 ARG A C 1
ATOM 1724 O O . ARG A 1 213 ? -12.210 2.922 11.288 1.00 92.31 213 ARG A O 1
ATOM 1731 N N . ILE A 1 214 ? -13.313 2.333 13.147 1.00 94.38 214 ILE A N 1
ATOM 1732 C CA . ILE A 1 214 ? -14.111 1.278 12.500 1.00 94.38 214 ILE A CA 1
ATOM 1733 C C . ILE A 1 214 ? -15.006 1.871 11.402 1.00 94.38 214 ILE A C 1
ATOM 1735 O O . ILE A 1 214 ? -15.125 1.279 10.328 1.00 94.38 214 ILE A O 1
ATOM 1739 N N . SER A 1 215 ? -15.637 3.027 11.644 1.00 94.81 215 SER A N 1
ATOM 1740 C CA . SER A 1 215 ? -16.467 3.702 10.634 1.00 94.81 215 SER A CA 1
ATOM 1741 C C . SER A 1 215 ? -15.640 4.113 9.417 1.00 94.81 215 SER A C 1
ATOM 1743 O O . SER A 1 215 ? -15.973 3.739 8.292 1.00 94.81 215 SER A O 1
ATOM 1745 N N . GLN A 1 216 ? -14.509 4.784 9.646 1.00 91.56 216 GLN A N 1
ATOM 1746 C CA . GLN A 1 216 ? -13.582 5.197 8.588 1.00 91.56 216 GLN A CA 1
ATOM 1747 C C . GLN A 1 216 ? -13.055 3.996 7.791 1.00 91.56 216 GLN A C 1
ATOM 1749 O O . GLN A 1 216 ? -13.027 4.025 6.563 1.00 91.56 216 GLN A O 1
ATOM 1754 N N . ALA A 1 217 ? -12.694 2.899 8.462 1.00 91.44 217 ALA A N 1
ATOM 1755 C CA . ALA A 1 217 ? -12.234 1.681 7.801 1.00 91.44 217 ALA A CA 1
ATOM 1756 C C . ALA A 1 217 ? -13.310 1.058 6.892 1.00 91.44 217 ALA A C 1
ATOM 1758 O O . ALA A 1 217 ? -12.981 0.542 5.823 1.00 91.44 217 ALA A O 1
ATOM 1759 N N . ARG A 1 218 ? -14.596 1.133 7.264 1.00 95.38 218 ARG A N 1
ATOM 1760 C CA . ARG A 1 218 ? -15.708 0.667 6.413 1.00 95.38 218 ARG A CA 1
ATOM 1761 C C . ARG A 1 218 ? -15.895 1.534 5.175 1.00 95.38 218 ARG A C 1
ATOM 1763 O O . ARG A 1 218 ? -16.091 0.991 4.089 1.00 95.38 218 ARG A O 1
ATOM 1770 N N . GLU A 1 219 ? -15.829 2.852 5.330 1.00 93.75 219 GLU A N 1
ATOM 1771 C CA . GLU A 1 219 ? -15.909 3.799 4.211 1.00 93.75 219 GLU A CA 1
ATOM 1772 C C . GLU A 1 219 ? -14.747 3.585 3.235 1.00 93.75 219 GLU A C 1
ATOM 1774 O O . GLU A 1 219 ? -14.961 3.424 2.032 1.00 93.75 219 GLU A O 1
ATOM 1779 N N . ASN A 1 220 ? -13.531 3.455 3.767 1.00 91.12 220 ASN A N 1
ATOM 1780 C CA . ASN A 1 220 ? -12.341 3.150 2.982 1.00 91.12 220 ASN A CA 1
ATOM 1781 C C . ASN A 1 220 ? -12.464 1.803 2.264 1.00 91.12 220 ASN A C 1
ATOM 1783 O O . ASN A 1 220 ? -12.140 1.715 1.085 1.00 91.12 220 ASN A O 1
ATOM 1787 N N . LEU A 1 221 ? -12.978 0.759 2.924 1.00 93.88 221 LEU A N 1
ATOM 1788 C CA . LEU A 1 221 ? -13.183 -0.547 2.292 1.00 93.88 221 LEU A CA 1
ATOM 1789 C C . LEU A 1 221 ? -14.167 -0.463 1.115 1.00 93.88 221 LEU A C 1
ATOM 1791 O O . LEU A 1 221 ? -13.934 -1.076 0.071 1.00 93.88 221 LEU A O 1
ATOM 1795 N N . ALA A 1 222 ? -15.256 0.294 1.267 1.00 95.25 222 ALA A N 1
ATOM 1796 C CA . ALA A 1 222 ? -16.217 0.513 0.190 1.00 95.25 222 ALA A CA 1
ATOM 1797 C C . ALA A 1 222 ? -15.574 1.247 -0.997 1.00 95.25 222 ALA A C 1
ATOM 1799 O O . ALA A 1 222 ? -15.758 0.837 -2.146 1.00 95.25 222 ALA A O 1
ATOM 1800 N N . LEU A 1 223 ? -14.771 2.276 -0.718 1.00 92.44 223 LEU A N 1
ATOM 1801 C CA . LEU A 1 223 ? -14.039 3.021 -1.737 1.00 92.44 223 LEU A CA 1
ATOM 1802 C C . LEU A 1 223 ? -13.009 2.141 -2.463 1.00 92.44 223 LEU A C 1
ATOM 1804 O O . LEU A 1 223 ? -13.026 2.088 -3.689 1.00 92.44 223 LEU A O 1
ATOM 1808 N N . VAL A 1 224 ? -12.182 1.379 -1.733 1.00 92.88 224 VAL A N 1
ATOM 1809 C CA . VAL A 1 224 ? -11.209 0.436 -2.318 1.00 92.88 224 VAL A CA 1
ATOM 1810 C C . VAL A 1 224 ? -11.897 -0.527 -3.281 1.00 92.88 224 VAL A C 1
ATOM 1812 O O . VAL A 1 224 ? -11.423 -0.713 -4.398 1.00 92.88 224 VAL A O 1
ATOM 1815 N N . ARG A 1 225 ? -13.016 -1.135 -2.875 1.00 95.75 225 ARG A N 1
ATOM 1816 C CA . ARG A 1 225 ? -13.754 -2.084 -3.723 1.00 95.75 225 ARG A CA 1
ATOM 1817 C C . ARG A 1 225 ? -14.310 -1.416 -4.981 1.00 95.75 225 ARG A C 1
ATOM 1819 O O . ARG A 1 225 ? -14.164 -1.966 -6.066 1.00 95.75 225 ARG A O 1
ATOM 1826 N N . SER A 1 226 ? -14.863 -0.209 -4.858 1.00 95.25 226 SER A N 1
ATOM 1827 C CA . SER A 1 226 ? -15.321 0.569 -6.016 1.00 95.25 226 SER A CA 1
ATOM 1828 C C . SER A 1 226 ? -14.176 0.883 -6.987 1.00 95.25 226 SER A C 1
ATOM 1830 O O . SER A 1 226 ? -14.349 0.791 -8.202 1.00 95.25 226 SER A O 1
ATOM 1832 N N . GLU A 1 227 ? -12.993 1.227 -6.474 1.00 92.69 227 GLU A N 1
ATOM 1833 C CA . GLU A 1 227 ? -11.809 1.485 -7.299 1.00 92.69 227 GLU A CA 1
ATOM 1834 C C . GLU A 1 227 ? -11.274 0.211 -7.967 1.00 92.69 227 GLU A C 1
ATOM 1836 O O . GLU A 1 227 ? -10.897 0.247 -9.139 1.00 92.69 227 GLU A O 1
ATOM 1841 N N . GLN A 1 228 ? -11.300 -0.933 -7.276 1.00 94.69 228 GLN A N 1
ATOM 1842 C CA . GLN A 1 228 ? -10.979 -2.229 -7.880 1.00 94.69 228 GLN A CA 1
ATOM 1843 C C . GLN A 1 228 ? -11.910 -2.540 -9.060 1.00 94.69 228 GLN A C 1
ATOM 1845 O O . GLN A 1 228 ? -11.427 -2.902 -10.135 1.00 94.69 228 GLN A O 1
ATOM 1850 N N . ASP A 1 229 ? -13.224 -2.374 -8.880 1.00 95.38 229 ASP A N 1
ATOM 1851 C CA . ASP A 1 229 ? -14.216 -2.620 -9.931 1.00 95.38 229 ASP A CA 1
ATOM 1852 C C . ASP A 1 229 ? -14.017 -1.663 -11.112 1.00 95.38 229 ASP A C 1
ATOM 1854 O O . ASP A 1 229 ? -14.026 -2.081 -12.273 1.00 95.38 229 ASP A O 1
ATOM 1858 N N . ARG A 1 230 ? -13.765 -0.379 -10.832 1.00 93.31 230 ARG A N 1
ATOM 1859 C CA . ARG A 1 230 ? -13.470 0.630 -11.855 1.00 93.31 230 ARG A CA 1
ATOM 1860 C C . ARG A 1 230 ? -12.258 0.237 -12.701 1.00 93.31 230 ARG A C 1
ATOM 1862 O O . ARG A 1 230 ? -12.359 0.254 -13.929 1.00 93.31 230 ARG A O 1
ATOM 1869 N N . LEU A 1 231 ? -11.139 -0.134 -12.071 1.00 92.25 231 LEU A N 1
ATOM 1870 C CA . LEU A 1 231 ? -9.917 -0.538 -12.777 1.00 92.25 231 LEU A CA 1
ATOM 1871 C C . LEU A 1 231 ? -10.116 -1.819 -13.593 1.00 92.25 231 LEU A C 1
ATOM 1873 O O . LEU A 1 231 ? -9.688 -1.880 -14.747 1.00 92.25 231 LEU A O 1
ATOM 1877 N N . ASP A 1 232 ? -10.813 -2.816 -13.043 1.00 94.25 232 ASP A N 1
ATOM 1878 C CA . ASP A 1 232 ? -11.154 -4.049 -13.760 1.00 94.25 232 ASP A CA 1
ATOM 1879 C C . ASP A 1 232 ? -11.949 -3.755 -15.045 1.00 94.25 232 ASP A C 1
ATOM 1881 O O . ASP A 1 232 ? -11.599 -4.240 -16.129 1.00 94.25 232 ASP A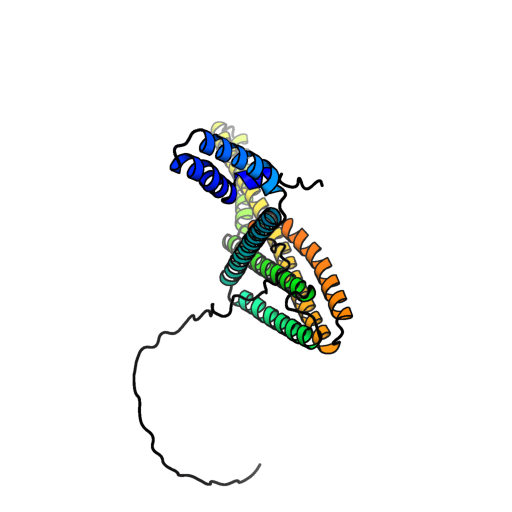 O 1
ATOM 1885 N N . GLN A 1 233 ? -12.978 -2.906 -14.960 1.00 94.31 233 GLN A N 1
ATOM 1886 C CA . GLN A 1 233 ? -13.771 -2.516 -16.129 1.00 94.31 233 GLN A CA 1
ATOM 1887 C C . GLN A 1 233 ? -12.953 -1.709 -17.143 1.00 94.31 233 GLN A C 1
ATOM 1889 O O . GLN A 1 233 ? -13.063 -1.947 -18.349 1.00 94.31 233 GLN A O 1
ATOM 1894 N N . GLN A 1 234 ? -12.100 -0.790 -16.683 1.00 91.50 234 GLN A N 1
ATOM 1895 C CA . GLN A 1 234 ? -11.230 -0.000 -17.558 1.00 91.50 234 GLN A CA 1
ATOM 1896 C C . GLN A 1 234 ? -10.237 -0.882 -18.324 1.00 91.50 234 GLN A C 1
ATOM 1898 O O . GLN A 1 234 ? -10.108 -0.741 -19.539 1.00 91.50 234 GLN A O 1
ATOM 1903 N N . ILE A 1 235 ? -9.601 -1.851 -17.665 1.00 90.69 235 ILE A N 1
ATOM 1904 C CA . ILE A 1 235 ? -8.683 -2.796 -18.318 1.00 90.69 235 ILE A CA 1
ATOM 1905 C C . ILE A 1 235 ? -9.432 -3.682 -19.325 1.00 90.69 235 ILE A C 1
ATOM 1907 O O . ILE A 1 235 ? -8.962 -3.894 -20.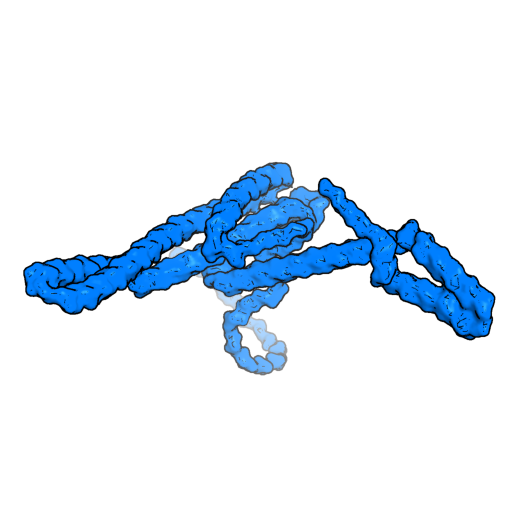446 1.00 90.69 235 ILE A O 1
ATOM 1911 N N . LYS A 1 236 ? -10.635 -4.164 -18.988 1.00 91.62 236 LYS A N 1
ATOM 1912 C CA . LYS A 1 236 ? -11.471 -4.932 -19.929 1.00 91.62 236 LYS A CA 1
ATOM 1913 C C . LYS A 1 236 ? -11.867 -4.115 -21.159 1.00 91.62 236 LYS A C 1
ATOM 1915 O O . LYS A 1 236 ? -11.886 -4.671 -22.261 1.00 91.62 236 LYS A O 1
ATOM 1920 N N . LEU A 1 237 ? -12.141 -2.823 -20.987 1.00 88.88 237 LEU A N 1
ATOM 1921 C CA . LEU A 1 237 ? -12.412 -1.894 -22.082 1.00 88.88 237 LEU A CA 1
ATOM 1922 C C . LEU A 1 237 ? -11.170 -1.671 -22.955 1.00 88.88 237 LEU A C 1
ATOM 1924 O O . LEU A 1 237 ? -11.271 -1.791 -24.172 1.00 88.88 237 LEU A O 1
ATOM 1928 N N . ILE A 1 238 ? -9.994 -1.455 -22.352 1.00 87.00 238 ILE A N 1
ATOM 1929 C CA . ILE A 1 238 ? -8.714 -1.349 -23.077 1.00 87.00 238 ILE A CA 1
ATOM 1930 C C . ILE A 1 238 ? -8.486 -2.594 -23.944 1.00 87.00 238 ILE A C 1
ATOM 1932 O O . ILE A 1 238 ? -8.105 -2.471 -25.106 1.00 87.00 238 ILE A O 1
ATOM 1936 N N . ARG A 1 239 ? -8.777 -3.797 -23.428 1.00 87.62 239 ARG A N 1
ATOM 1937 C CA . ARG A 1 239 ? -8.711 -5.036 -24.221 1.00 87.62 239 ARG A CA 1
ATOM 1938 C C . ARG A 1 239 ? -9.683 -5.030 -25.396 1.00 87.62 239 ARG A C 1
ATOM 1940 O O . ARG A 1 239 ? -9.291 -5.419 -26.493 1.00 87.62 239 ARG A O 1
ATOM 1947 N N . ALA A 1 240 ? -10.936 -4.638 -25.176 1.00 86.31 240 ALA A N 1
ATOM 1948 C CA . ALA A 1 240 ? -11.924 -4.574 -26.250 1.00 86.31 240 ALA A CA 1
ATOM 1949 C C . ALA A 1 240 ? -11.472 -3.610 -27.360 1.00 86.31 240 ALA A C 1
ATOM 1951 O O . ALA A 1 240 ? -11.511 -3.974 -28.534 1.00 86.31 240 ALA A O 1
ATOM 1952 N N . ASP A 1 241 ? -10.953 -2.441 -26.982 1.00 83.00 241 ASP A N 1
ATOM 1953 C CA . ASP A 1 241 ? -10.437 -1.432 -27.908 1.00 83.00 241 ASP A CA 1
ATOM 1954 C C . ASP A 1 241 ? -9.178 -1.923 -28.649 1.00 83.00 241 ASP A C 1
ATOM 1956 O O . ASP A 1 241 ? -9.081 -1.763 -29.868 1.00 83.00 241 ASP A O 1
ATOM 1960 N N . ALA A 1 242 ? -8.248 -2.587 -27.951 1.00 80.31 242 ALA A N 1
ATOM 1961 C CA . ALA A 1 242 ? -7.040 -3.162 -28.548 1.00 80.31 242 ALA A CA 1
ATOM 1962 C C . ALA A 1 242 ? -7.364 -4.217 -29.621 1.00 80.31 242 ALA A C 1
ATOM 1964 O O . ALA A 1 242 ? -6.741 -4.231 -30.683 1.00 80.31 242 ALA A O 1
ATOM 1965 N N . VAL A 1 243 ? -8.367 -5.066 -29.374 1.00 80.12 243 VAL A N 1
ATOM 1966 C CA . VAL A 1 243 ? -8.809 -6.098 -30.325 1.00 80.12 243 VAL A CA 1
ATOM 1967 C C . VAL A 1 243 ? -9.606 -5.496 -31.487 1.00 80.12 243 VAL A C 1
ATOM 1969 O O . VAL A 1 243 ? -9.403 -5.886 -32.637 1.00 80.12 243 VAL A O 1
ATOM 1972 N N . ALA A 1 244 ? -10.520 -4.563 -31.206 1.00 77.25 244 ALA A N 1
ATOM 1973 C CA . ALA A 1 244 ? -11.468 -4.053 -32.193 1.00 77.25 244 ALA A CA 1
ATOM 1974 C C . ALA A 1 244 ? -10.851 -3.036 -33.160 1.00 77.25 244 ALA A C 1
ATOM 1976 O O . ALA A 1 244 ? -11.122 -3.083 -34.360 1.00 77.25 244 ALA A O 1
ATOM 1977 N N . LEU A 1 245 ? -10.053 -2.095 -32.652 1.00 64.50 245 LEU A N 1
ATOM 1978 C CA . LEU A 1 245 ? -9.666 -0.922 -33.432 1.00 64.50 245 LEU A CA 1
ATOM 1979 C C . LEU A 1 245 ? -8.380 -1.132 -34.229 1.00 64.50 245 LEU A C 1
ATOM 1981 O O . LEU A 1 245 ? -8.184 -0.415 -35.208 1.00 64.50 245 LEU A O 1
ATOM 1985 N N . LYS A 1 246 ? -7.489 -2.049 -33.806 1.00 65.88 246 LYS A N 1
ATOM 1986 C CA . LYS A 1 246 ? -6.100 -2.170 -34.315 1.00 65.88 246 LYS A CA 1
ATOM 1987 C C . LYS A 1 246 ? -5.420 -0.802 -34.533 1.00 65.88 246 LYS A C 1
ATOM 1989 O O . LYS A 1 246 ? -4.559 -0.639 -35.393 1.00 65.88 246 LYS A O 1
ATOM 1994 N N . ASN A 1 247 ? -5.866 0.219 -33.797 1.00 63.03 247 ASN A N 1
ATOM 1995 C CA . ASN A 1 247 ? -5.495 1.606 -34.004 1.00 63.03 247 ASN A CA 1
ATOM 1996 C C . ASN A 1 247 ? -4.741 2.068 -32.769 1.00 63.03 247 ASN A C 1
ATOM 1998 O O . ASN A 1 247 ? -5.324 2.347 -31.718 1.00 63.03 247 ASN A O 1
ATOM 2002 N N . ALA A 1 248 ? -3.425 2.135 -32.928 1.00 66.50 248 ALA A N 1
ATOM 2003 C CA . ALA A 1 248 ? -2.494 2.480 -31.873 1.00 66.50 248 ALA A CA 1
ATOM 2004 C C . ALA A 1 248 ? -2.815 3.823 -31.197 1.00 66.50 248 ALA A C 1
ATOM 2006 O O . ALA A 1 248 ? -2.597 3.933 -29.995 1.00 66.50 248 ALA A O 1
ATOM 2007 N N . SER A 1 249 ? -3.356 4.814 -31.921 1.00 67.12 249 SER A N 1
ATOM 2008 C CA . SER A 1 249 ? -3.586 6.162 -31.378 1.00 67.12 249 SER A CA 1
ATOM 2009 C C . SER A 1 249 ? -4.772 6.238 -30.413 1.00 67.12 249 SER A C 1
ATOM 2011 O O . SER A 1 249 ? -4.677 6.903 -29.383 1.00 67.12 249 SER A O 1
ATOM 2013 N N . VAL A 1 250 ? -5.864 5.522 -30.699 1.00 69.88 250 VAL A N 1
ATOM 2014 C CA . VAL A 1 250 ? -7.046 5.471 -29.818 1.00 69.88 250 VAL A CA 1
ATOM 2015 C C . VAL A 1 250 ? -6.729 4.699 -28.537 1.00 69.88 250 VAL A C 1
ATOM 2017 O O . VAL A 1 250 ? -7.124 5.116 -27.449 1.00 69.88 250 VAL A O 1
ATOM 2020 N N . LEU A 1 251 ? -5.952 3.618 -28.659 1.00 71.69 251 LEU A N 1
ATOM 2021 C CA . LEU A 1 251 ? -5.478 2.841 -27.517 1.00 71.69 251 LEU A CA 1
ATOM 2022 C C . LEU A 1 251 ? -4.599 3.691 -26.585 1.00 71.69 251 LEU A C 1
ATOM 2024 O O . LEU A 1 251 ? -4.825 3.686 -25.377 1.00 71.69 251 LEU A O 1
ATOM 2028 N N . THR A 1 252 ? -3.653 4.465 -27.131 1.00 75.31 252 THR A N 1
ATOM 2029 C CA . THR A 1 252 ? -2.811 5.380 -26.340 1.00 75.31 252 THR A CA 1
ATOM 2030 C C . THR A 1 252 ? -3.650 6.402 -25.578 1.00 75.31 252 THR A C 1
ATOM 2032 O O . THR A 1 252 ? -3.523 6.491 -24.363 1.00 75.31 252 THR A O 1
ATOM 2035 N N . ALA A 1 253 ? -4.564 7.109 -26.254 1.00 78.50 253 ALA A N 1
ATOM 2036 C CA . ALA A 1 253 ? -5.381 8.144 -25.616 1.00 78.50 253 ALA A CA 1
ATOM 2037 C C . ALA A 1 253 ? -6.236 7.597 -24.457 1.00 78.50 253 ALA A C 1
ATOM 2039 O O . ALA A 1 253 ? -6.424 8.261 -23.438 1.00 78.50 253 ALA A O 1
ATOM 2040 N N . ARG A 1 254 ? -6.745 6.366 -24.590 1.00 77.88 254 ARG A N 1
ATOM 2041 C CA . ARG A 1 254 ? -7.527 5.714 -23.535 1.00 77.88 254 ARG A CA 1
ATOM 2042 C C . ARG A 1 254 ? -6.664 5.260 -22.361 1.00 77.88 254 ARG A C 1
ATOM 2044 O O . ARG A 1 254 ? -7.066 5.450 -21.213 1.00 77.88 254 ARG A O 1
ATOM 2051 N N . ILE A 1 255 ? -5.494 4.688 -22.631 1.00 79.12 255 ILE A N 1
ATOM 2052 C CA . ILE A 1 255 ? -4.533 4.338 -21.582 1.00 79.12 255 ILE A CA 1
ATOM 2053 C C . ILE A 1 255 ? -4.105 5.608 -20.826 1.00 79.12 255 ILE A C 1
ATOM 2055 O O . ILE A 1 255 ? -4.113 5.606 -19.599 1.00 79.12 255 ILE A O 1
ATOM 2059 N N . ASP A 1 256 ? -3.836 6.713 -21.526 1.00 79.31 256 ASP A N 1
ATOM 2060 C CA . ASP A 1 256 ? -3.475 7.999 -20.915 1.00 79.31 256 ASP A CA 1
ATOM 2061 C C . ASP A 1 256 ? -4.577 8.535 -19.992 1.00 79.31 256 ASP A C 1
ATOM 2063 O O . ASP A 1 256 ? -4.299 8.878 -18.845 1.00 79.31 256 ASP A O 1
ATOM 2067 N N . ALA A 1 257 ? -5.835 8.523 -20.444 1.00 81.00 257 ALA A N 1
ATOM 2068 C CA . ALA A 1 257 ? -6.973 8.926 -19.617 1.00 81.00 257 ALA A CA 1
ATOM 2069 C C . ALA A 1 257 ? -7.149 8.035 -18.373 1.00 81.00 257 ALA A C 1
ATOM 2071 O O . ALA A 1 257 ? -7.589 8.501 -17.327 1.00 81.00 257 ALA A O 1
ATOM 2072 N N . THR A 1 258 ? -6.806 6.749 -18.476 1.00 80.50 258 THR A N 1
ATOM 2073 C CA . THR A 1 258 ? -6.882 5.808 -17.349 1.00 80.50 258 THR A CA 1
ATOM 2074 C C . THR A 1 258 ? -5.808 6.122 -16.302 1.00 80.50 258 THR A C 1
ATOM 2076 O O . THR A 1 258 ? -6.100 6.095 -15.108 1.00 80.50 258 THR A O 1
ATOM 2079 N N . VAL A 1 259 ? -4.596 6.478 -16.741 1.00 77.88 259 VAL A N 1
ATOM 2080 C CA . VAL A 1 259 ? -3.477 6.846 -15.856 1.00 77.88 259 VAL A CA 1
ATOM 2081 C C . VAL A 1 259 ? -3.723 8.161 -15.116 1.00 77.88 259 VAL A C 1
ATOM 2083 O O . VAL A 1 259 ? -3.443 8.231 -13.928 1.00 77.88 259 VAL A O 1
ATOM 2086 N N . GLU A 1 260 ? -4.339 9.166 -15.740 1.00 81.00 260 GLU A N 1
ATOM 2087 C CA . GLU A 1 260 ? -4.701 10.410 -15.031 1.00 81.00 260 GLU A CA 1
ATOM 2088 C C . GLU A 1 260 ? -5.581 10.131 -13.796 1.00 81.00 260 GLU A C 1
ATOM 2090 O O . GLU A 1 260 ? -5.392 10.688 -12.715 1.00 81.00 260 GLU A O 1
ATOM 2095 N N . HIS A 1 261 ? -6.531 9.203 -13.923 1.00 78.31 261 HIS A N 1
ATOM 2096 C CA . HIS A 1 261 ? -7.349 8.797 -12.785 1.00 78.31 261 HIS A CA 1
ATOM 2097 C C . HIS A 1 261 ? -6.605 7.909 -11.780 1.00 78.31 261 HIS A C 1
ATOM 2099 O O . HIS A 1 261 ? -7.035 7.824 -10.630 1.00 78.31 261 HIS A O 1
ATOM 2105 N N . LEU A 1 262 ? -5.525 7.234 -12.182 1.00 79.06 262 LEU A N 1
ATOM 2106 C CA . LEU A 1 262 ? -4.670 6.498 -11.251 1.00 79.06 262 LEU A CA 1
ATOM 2107 C C . LEU A 1 262 ? -3.887 7.435 -10.347 1.00 79.06 262 LEU A C 1
ATOM 2109 O O . LEU A 1 262 ? -3.739 7.110 -9.177 1.00 79.06 262 LEU A O 1
ATOM 2113 N N . ASP A 1 263 ? -3.424 8.584 -10.837 1.00 80.50 263 ASP A N 1
ATOM 2114 C CA . ASP A 1 263 ? -2.706 9.552 -10.001 1.00 80.50 263 ASP A CA 1
ATOM 2115 C C . ASP A 1 263 ? -3.580 10.047 -8.846 1.00 80.50 263 ASP A C 1
ATOM 2117 O O . ASP A 1 263 ? -3.118 10.170 -7.710 1.00 80.50 263 ASP A O 1
ATOM 2121 N N . GLN A 1 264 ? -4.878 10.235 -9.099 1.00 82.00 264 GLN A N 1
ATOM 2122 C CA . GLN A 1 264 ? -5.858 10.556 -8.060 1.00 82.00 264 GLN A CA 1
ATOM 2123 C C . GLN A 1 264 ? -6.000 9.417 -7.041 1.00 82.00 264 GLN A C 1
ATOM 2125 O O . GLN A 1 264 ? -5.938 9.667 -5.835 1.00 82.00 264 GLN A O 1
ATOM 2130 N N . THR A 1 265 ? -6.128 8.167 -7.503 1.00 81.00 265 THR A N 1
ATOM 2131 C CA . THR A 1 265 ? -6.174 6.986 -6.626 1.00 81.00 265 THR A CA 1
ATOM 2132 C C . THR A 1 265 ? -4.873 6.835 -5.831 1.00 81.00 265 THR A C 1
ATOM 2134 O O . THR A 1 265 ? -4.917 6.614 -4.628 1.00 81.00 265 THR A O 1
ATOM 2137 N N . ASN A 1 266 ? -3.710 7.001 -6.460 1.00 79.44 266 ASN A N 1
ATOM 2138 C CA . ASN A 1 266 ? -2.394 6.892 -5.833 1.00 79.44 266 ASN A CA 1
ATOM 2139 C C . ASN A 1 266 ? -2.181 7.978 -4.777 1.00 79.44 266 ASN A C 1
ATOM 2141 O O . ASN A 1 266 ? -1.663 7.678 -3.703 1.00 79.44 266 ASN A O 1
ATOM 2145 N N . LYS A 1 267 ? -2.617 9.214 -5.049 1.00 82.88 267 LYS A N 1
ATOM 2146 C CA . LYS A 1 267 ? -2.583 10.309 -4.078 1.00 82.88 267 LYS A CA 1
ATOM 2147 C C . LYS A 1 267 ? -3.447 9.994 -2.862 1.00 82.88 267 LYS A C 1
ATOM 2149 O O . LYS A 1 267 ? -2.964 10.094 -1.740 1.00 82.88 267 LYS A O 1
ATOM 2154 N N . TRP A 1 268 ? -4.685 9.560 -3.082 1.00 82.69 268 TRP A N 1
ATOM 2155 C CA . TRP A 1 268 ? -5.569 9.145 -1.995 1.00 82.69 268 TRP A CA 1
ATOM 2156 C C . TRP A 1 268 ? -4.976 7.978 -1.187 1.00 82.69 268 TRP A C 1
ATOM 2158 O O . TRP A 1 268 ? -4.950 8.024 0.039 1.00 82.69 268 TRP A O 1
ATOM 2168 N N . LEU A 1 269 ? -4.402 6.974 -1.857 1.00 76.44 269 LEU A N 1
ATOM 2169 C CA . LEU A 1 269 ? -3.704 5.863 -1.205 1.00 76.44 269 LEU A CA 1
ATOM 2170 C C . LEU A 1 269 ? -2.500 6.321 -0.369 1.00 76.44 269 LEU A C 1
ATOM 2172 O O . LEU A 1 269 ? -2.204 5.704 0.650 1.00 76.44 269 LEU A O 1
ATOM 2176 N N . ALA A 1 270 ? -1.795 7.371 -0.795 1.00 74.94 270 ALA A N 1
ATOM 2177 C CA . ALA A 1 270 ? -0.670 7.941 -0.058 1.00 74.94 270 ALA A CA 1
ATOM 2178 C C . ALA A 1 270 ? -1.111 8.756 1.171 1.00 74.94 270 ALA A C 1
ATOM 2180 O O . ALA A 1 270 ? -0.354 8.846 2.133 1.00 74.94 270 ALA A O 1
ATOM 2181 N N . GLU A 1 271 ? -2.322 9.323 1.156 1.00 77.56 271 GLU A N 1
ATOM 2182 C CA . GLU A 1 271 ? -2.922 10.027 2.301 1.00 77.56 271 GLU A CA 1
ATOM 2183 C C . GLU A 1 271 ? -3.392 9.060 3.405 1.00 77.56 271 GLU A C 1
ATOM 2185 O O . GLU A 1 271 ? -3.559 9.458 4.559 1.00 77.56 271 GLU A O 1
ATOM 2190 N N . MET A 1 272 ? -3.563 7.772 3.091 1.00 73.50 272 MET A N 1
ATOM 2191 C CA . MET A 1 272 ? -3.864 6.737 4.079 1.00 73.50 272 MET A CA 1
ATOM 2192 C C . MET A 1 272 ? -2.590 6.322 4.840 1.00 73.50 272 MET A C 1
ATOM 2194 O O . MET A 1 272 ? -2.001 5.275 4.565 1.00 73.50 272 MET A O 1
ATOM 2198 N N . ASP A 1 273 ? -2.179 7.136 5.821 1.00 59.41 273 ASP A N 1
ATOM 2199 C CA . ASP A 1 273 ? -0.961 6.945 6.637 1.00 59.41 273 ASP A CA 1
ATOM 2200 C C . ASP A 1 273 ? -0.810 5.521 7.216 1.00 59.41 273 ASP A C 1
ATOM 2202 O O . ASP A 1 273 ? 0.299 4.995 7.293 1.00 59.41 273 ASP A O 1
ATOM 2206 N N . GLU A 1 274 ? -1.920 4.862 7.570 1.00 63.12 274 GLU A N 1
ATOM 2207 C CA . GLU A 1 274 ? -1.944 3.505 8.143 1.00 63.12 274 GLU A CA 1
ATOM 2208 C C . GLU A 1 274 ? -1.485 2.407 7.162 1.00 63.12 274 GLU A C 1
ATOM 2210 O O . GLU A 1 274 ? -1.042 1.340 7.584 1.00 63.12 274 GLU A O 1
ATOM 2215 N N . PHE A 1 275 ? -1.524 2.667 5.850 1.00 61.19 275 PHE A N 1
ATOM 2216 C CA . PHE A 1 275 ? -1.168 1.687 4.816 1.00 61.19 275 PHE A CA 1
ATOM 2217 C C . PHE A 1 275 ? 0.050 2.090 3.985 1.00 61.19 275 PHE A C 1
ATOM 2219 O O . PHE A 1 275 ? 0.393 1.389 3.032 1.00 61.19 275 PHE A O 1
ATOM 2226 N N . ARG A 1 276 ? 0.748 3.169 4.355 1.00 58.91 276 ARG A N 1
ATOM 2227 C CA . ARG A 1 276 ? 1.889 3.709 3.602 1.00 58.91 276 ARG A CA 1
ATOM 2228 C C . ARG A 1 276 ? 3.031 2.703 3.415 1.00 58.91 276 ARG A C 1
ATOM 2230 O O . ARG A 1 276 ? 3.690 2.707 2.384 1.00 58.91 276 ARG A O 1
ATOM 2237 N N . ASP A 1 277 ? 3.229 1.787 4.359 1.00 59.50 277 ASP A N 1
ATOM 2238 C CA . ASP A 1 277 ? 4.275 0.757 4.259 1.00 59.50 277 ASP A CA 1
ATOM 2239 C C . ASP A 1 277 ? 3.949 -0.341 3.225 1.00 59.50 277 ASP A C 1
ATOM 2241 O O . ASP A 1 277 ? 4.852 -1.009 2.717 1.00 59.50 277 ASP A O 1
ATOM 2245 N N . LEU A 1 278 ? 2.672 -0.501 2.853 1.00 57.03 278 LEU A N 1
ATOM 2246 C CA . LEU A 1 278 ? 2.235 -1.358 1.740 1.00 57.03 278 LEU A CA 1
ATOM 2247 C C . LEU A 1 278 ? 2.368 -0.647 0.377 1.00 57.03 278 LEU A C 1
ATOM 2249 O O . LEU A 1 278 ? 2.205 -1.269 -0.674 1.00 57.03 278 LEU A O 1
ATOM 2253 N N . VAL A 1 279 ? 2.679 0.652 0.391 1.00 54.97 279 VAL A N 1
ATOM 2254 C CA . VAL A 1 279 ? 2.775 1.549 -0.763 1.00 54.97 279 VAL A CA 1
ATOM 2255 C C . VAL A 1 279 ? 4.248 1.729 -1.139 1.00 54.97 279 VAL A C 1
ATOM 2257 O O . VAL A 1 279 ? 4.895 2.718 -0.818 1.00 54.97 279 VAL A O 1
ATOM 2260 N N . GLY A 1 280 ? 4.819 0.729 -1.810 1.00 60.66 280 GLY A N 1
ATOM 2261 C CA . GLY A 1 280 ? 6.063 0.925 -2.558 1.00 60.66 280 GLY A CA 1
ATOM 2262 C C . GLY A 1 280 ? 5.767 1.510 -3.940 1.00 60.66 280 GLY A C 1
ATOM 2263 O O . GLY A 1 280 ? 4.862 1.029 -4.623 1.00 60.66 280 GLY A O 1
ATOM 2264 N N . ASP A 1 281 ? 6.532 2.506 -4.378 1.00 67.25 281 ASP A N 1
ATOM 2265 C CA . ASP A 1 281 ? 6.414 3.017 -5.746 1.00 67.25 281 ASP A CA 1
ATOM 2266 C C . ASP A 1 281 ? 7.020 2.043 -6.764 1.00 67.25 281 ASP A C 1
ATOM 2268 O O . ASP A 1 281 ? 7.935 1.266 -6.458 1.00 67.25 281 ASP A O 1
ATOM 2272 N N . LEU A 1 282 ? 6.501 2.089 -7.994 1.00 67.81 282 LEU A N 1
ATOM 2273 C CA . LEU A 1 282 ? 7.135 1.423 -9.128 1.00 67.81 282 LEU A CA 1
ATOM 2274 C C . LEU A 1 282 ? 8.513 2.077 -9.341 1.00 67.81 282 LEU A C 1
ATOM 2276 O O . LEU A 1 282 ? 8.591 3.308 -9.359 1.00 67.81 282 LEU A O 1
ATOM 2280 N N . PRO A 1 283 ? 9.613 1.316 -9.493 1.00 73.25 283 PRO A N 1
ATOM 2281 C CA . PRO A 1 283 ? 10.908 1.930 -9.737 1.00 73.25 283 PRO A CA 1
ATOM 2282 C C . PRO A 1 283 ? 10.849 2.718 -11.048 1.00 73.25 283 PRO A C 1
ATOM 2284 O O . PRO A 1 283 ? 10.304 2.238 -12.044 1.00 73.25 283 PRO A O 1
ATOM 2287 N N . ALA A 1 284 ? 11.425 3.921 -11.050 1.00 69.62 284 ALA A N 1
ATOM 2288 C CA . ALA A 1 284 ? 11.558 4.750 -12.242 1.00 69.62 284 ALA A CA 1
ATOM 2289 C C . ALA A 1 284 ? 12.566 4.099 -13.203 1.00 69.62 284 ALA A C 1
ATOM 2291 O O . ALA A 1 284 ? 13.745 4.438 -13.227 1.00 69.62 284 ALA A O 1
ATOM 2292 N N . THR A 1 285 ? 12.107 3.100 -13.951 1.00 68.62 285 THR A N 1
ATOM 2293 C CA . THR A 1 285 ? 12.890 2.387 -14.955 1.00 68.62 285 THR A CA 1
ATOM 2294 C C . THR A 1 285 ? 12.200 2.467 -16.307 1.00 68.62 285 THR A C 1
ATOM 2296 O O . THR A 1 285 ? 10.972 2.451 -16.413 1.00 68.62 285 THR A O 1
ATOM 2299 N N . GLU A 1 286 ? 13.005 2.563 -17.363 1.00 67.44 286 GLU A N 1
ATOM 2300 C CA . GLU A 1 286 ? 12.509 2.462 -18.732 1.00 67.44 286 GLU A CA 1
ATOM 2301 C C . GLU A 1 286 ? 12.138 1.028 -19.110 1.00 67.44 286 GLU A C 1
ATOM 2303 O O . GLU A 1 286 ? 11.333 0.817 -20.015 1.00 67.44 286 GLU A O 1
ATOM 2308 N N . ARG A 1 287 ? 12.672 0.051 -18.370 1.00 74.44 287 ARG A N 1
ATOM 2309 C CA . ARG A 1 287 ? 12.491 -1.368 -18.634 1.00 74.44 287 ARG A CA 1
ATOM 2310 C C . ARG A 1 287 ? 11.132 -1.851 -18.150 1.00 74.44 287 ARG A C 1
ATOM 2312 O O . ARG A 1 287 ? 10.739 -1.618 -17.009 1.00 74.44 287 ARG A O 1
ATOM 2319 N N . ARG A 1 288 ? 10.460 -2.637 -18.988 1.00 78.19 288 ARG A N 1
ATOM 2320 C CA . ARG A 1 288 ? 9.240 -3.336 -18.591 1.00 78.19 288 ARG A CA 1
ATOM 2321 C C . ARG A 1 288 ? 9.506 -4.333 -17.453 1.00 78.19 288 ARG A C 1
ATOM 2323 O O . ARG A 1 288 ? 10.418 -5.157 -17.547 1.00 78.19 288 ARG A O 1
ATOM 2330 N N . ILE A 1 289 ? 8.688 -4.276 -16.403 1.00 80.31 289 ILE A N 1
ATOM 2331 C CA . ILE A 1 289 ? 8.790 -5.159 -15.228 1.00 80.31 289 ILE A CA 1
ATOM 2332 C C . ILE A 1 289 ? 7.787 -6.316 -15.332 1.00 80.31 289 ILE A C 1
ATOM 2334 O O . ILE A 1 289 ? 8.078 -7.435 -14.902 1.00 80.31 289 ILE A O 1
ATOM 2338 N N . GLY A 1 290 ? 6.621 -6.059 -15.930 1.00 82.62 290 GLY A N 1
ATOM 2339 C CA . GLY A 1 290 ? 5.516 -7.002 -15.999 1.00 82.62 290 GLY A CA 1
ATOM 2340 C C . GLY A 1 290 ? 4.771 -7.156 -14.670 1.00 82.62 290 GLY A C 1
ATOM 2341 O O . GLY A 1 290 ? 5.171 -6.663 -13.612 1.00 82.62 290 GLY A O 1
ATOM 2342 N N . PHE A 1 291 ? 3.675 -7.903 -14.721 1.00 82.44 291 PHE A N 1
ATOM 2343 C CA . PHE A 1 291 ? 2.752 -8.109 -13.598 1.00 82.44 291 PHE A CA 1
ATOM 2344 C C . PHE A 1 291 ? 2.656 -9.576 -13.151 1.00 82.44 291 PHE A C 1
ATOM 2346 O O . PHE A 1 291 ? 1.867 -9.907 -12.275 1.00 82.44 291 PHE A O 1
ATOM 2353 N N . GLU A 1 292 ? 3.464 -10.476 -13.713 1.00 75.25 292 GLU A N 1
ATOM 2354 C CA . GLU A 1 292 ? 3.441 -11.895 -13.348 1.00 75.25 292 GLU A CA 1
ATOM 2355 C C . GLU A 1 292 ? 4.665 -12.310 -12.535 1.00 75.25 292 GLU A C 1
ATOM 2357 O O . GLU A 1 292 ? 5.785 -11.872 -12.841 1.00 75.25 292 GLU A O 1
ATOM 2362 N N . PRO A 1 293 ? 4.491 -13.191 -11.531 1.00 60.81 293 PRO A N 1
ATOM 2363 C CA . PRO A 1 293 ? 5.620 -13.910 -10.966 1.00 60.81 293 PRO A CA 1
ATOM 2364 C C . PRO A 1 293 ? 6.269 -14.746 -12.083 1.00 60.81 293 PRO A C 1
ATOM 2366 O O . PRO A 1 293 ? 5.553 -15.323 -12.906 1.00 60.81 293 PRO A O 1
ATOM 2369 N N . PRO A 1 294 ? 7.610 -14.819 -12.155 1.00 50.38 294 PRO A N 1
ATOM 2370 C CA . PRO A 1 294 ? 8.285 -15.577 -13.200 1.00 50.38 294 PRO A CA 1
ATOM 2371 C C . PRO A 1 294 ? 7.776 -17.024 -13.216 1.00 50.38 294 PRO A C 1
ATOM 2373 O O . PRO A 1 294 ? 7.714 -17.689 -12.177 1.00 50.38 294 PRO A O 1
ATOM 2376 N N . ILE A 1 295 ? 7.390 -17.491 -14.409 1.00 44.31 295 ILE A N 1
ATOM 2377 C CA . ILE A 1 295 ? 6.914 -18.852 -14.677 1.00 44.31 295 ILE A CA 1
ATOM 2378 C C . ILE A 1 295 ? 7.977 -19.826 -14.147 1.00 44.31 295 ILE A C 1
ATOM 2380 O O . ILE A 1 295 ? 9.048 -19.980 -14.726 1.00 44.31 295 ILE A O 1
ATOM 2384 N N . GLY A 1 296 ? 7.709 -20.406 -12.980 1.00 41.44 296 GLY A N 1
ATOM 2385 C CA . GLY A 1 296 ? 8.686 -21.136 -12.167 1.00 41.44 296 GLY A CA 1
ATOM 2386 C C . GLY A 1 296 ? 8.279 -21.212 -10.693 1.00 41.44 296 GLY A C 1
ATOM 2387 O O . GLY A 1 296 ? 8.586 -22.189 -10.020 1.00 41.44 296 GLY A O 1
ATOM 2388 N N . GLY A 1 297 ? 7.489 -20.247 -10.215 1.00 35.75 297 GLY A N 1
ATOM 2389 C CA . GLY A 1 297 ? 6.786 -20.311 -8.931 1.00 35.75 297 GLY A CA 1
ATOM 2390 C C . GLY A 1 297 ? 5.403 -20.951 -9.051 1.00 35.75 297 GLY A C 1
ATOM 2391 O O . GLY A 1 297 ? 4.408 -20.342 -8.665 1.00 35.75 297 GLY A O 1
ATOM 2392 N N . VAL A 1 298 ? 5.304 -22.150 -9.631 1.00 38.31 298 VAL A N 1
ATOM 2393 C CA . VAL A 1 298 ? 4.055 -22.917 -9.544 1.00 38.31 298 VAL A CA 1
ATOM 2394 C C . VAL A 1 298 ? 3.842 -23.255 -8.072 1.00 38.31 298 VAL A C 1
ATOM 2396 O O . VAL A 1 298 ? 4.618 -23.994 -7.469 1.00 38.31 298 VAL A O 1
ATOM 2399 N N . LEU A 1 299 ? 2.772 -22.702 -7.507 1.00 41.94 299 LEU A N 1
ATOM 2400 C CA . LEU A 1 299 ? 2.134 -23.152 -6.277 1.00 41.94 299 LEU A CA 1
ATOM 2401 C C . LEU A 1 299 ? 1.656 -24.598 -6.476 1.00 41.94 299 LEU A C 1
ATOM 2403 O O . LEU A 1 299 ? 0.478 -24.857 -6.694 1.00 41.94 299 LEU A O 1
ATOM 2407 N N . SER A 1 300 ? 2.588 -25.548 -6.445 1.00 36.03 300 SER A N 1
ATOM 2408 C CA . SER A 1 300 ? 2.298 -26.976 -6.406 1.00 36.03 300 SER A CA 1
ATOM 2409 C C . SER A 1 300 ? 2.051 -27.368 -4.951 1.00 36.03 300 SER A C 1
ATOM 2411 O O . SER A 1 300 ? 2.911 -27.940 -4.285 1.00 36.03 300 SER A O 1
ATOM 2413 N N . GLY A 1 301 ? 0.877 -27.001 -4.441 1.00 33.12 301 GLY A N 1
ATOM 2414 C CA . GLY A 1 301 ? 0.337 -27.525 -3.192 1.00 33.12 301 GLY A CA 1
ATOM 2415 C C . GLY A 1 301 ? -0.555 -28.738 -3.459 1.00 33.12 301 GLY A C 1
ATOM 2416 O O . GLY A 1 301 ? -1.637 -28.574 -4.010 1.00 33.12 301 GLY A O 1
ATOM 2417 N N . GLY A 1 302 ? -0.108 -29.922 -3.018 1.00 30.95 302 GLY A N 1
ATOM 2418 C CA . GLY A 1 302 ? -0.875 -31.181 -2.952 1.00 30.95 302 GLY A CA 1
ATOM 2419 C C . GLY A 1 302 ? -0.886 -31.966 -4.272 1.00 30.95 302 GLY A C 1
ATOM 2420 O O . GLY A 1 302 ? -1.266 -31.433 -5.299 1.00 30.95 302 GLY A O 1
ATOM 2421 N N . THR A 1 303 ? -0.475 -33.231 -4.360 1.00 30.73 303 THR A N 1
ATOM 2422 C CA . THR A 1 303 ? -0.551 -34.337 -3.393 1.00 30.73 303 THR A CA 1
ATOM 2423 C C . THR A 1 303 ? 0.623 -35.304 -3.563 1.00 30.73 303 THR A C 1
ATOM 2425 O O . THR A 1 303 ? 0.983 -35.658 -4.684 1.00 30.73 303 THR A O 1
ATOM 2428 N N . GLY A 1 304 ? 1.180 -35.781 -2.447 1.00 29.67 304 GLY A N 1
ATOM 2429 C CA . GLY A 1 304 ? 2.084 -36.928 -2.437 1.00 29.67 304 GLY A CA 1
ATOM 2430 C C . GLY A 1 304 ? 1.362 -38.222 -2.826 1.00 29.67 304 GLY A C 1
ATOM 2431 O O . GLY A 1 304 ? 0.219 -38.444 -2.434 1.00 29.67 304 GLY A O 1
ATOM 2432 N N . GLY A 1 305 ? 2.056 -39.071 -3.579 1.00 27.78 305 GLY A N 1
ATOM 2433 C CA . GLY A 1 305 ? 1.624 -40.411 -3.960 1.00 27.78 305 GLY A CA 1
ATOM 2434 C C . GLY A 1 305 ? 2.811 -41.179 -4.530 1.00 27.78 305 GLY A C 1
ATOM 2435 O O . GLY A 1 305 ? 3.258 -40.931 -5.641 1.00 27.78 305 GLY A O 1
ATOM 2436 N N . THR A 1 306 ? 3.365 -42.047 -3.700 1.00 32.09 306 THR A N 1
ATOM 2437 C CA . THR A 1 306 ? 4.543 -42.899 -3.879 1.00 32.09 306 THR A CA 1
ATOM 2438 C C . THR A 1 306 ? 4.398 -43.977 -4.965 1.00 32.09 306 THR A C 1
ATOM 2440 O O . THR A 1 306 ? 3.423 -44.714 -4.930 1.00 32.09 306 THR A O 1
ATOM 2443 N N . GLY A 1 307 ? 5.447 -44.155 -5.783 1.00 28.81 307 GLY A N 1
ATOM 2444 C CA . GLY A 1 307 ? 6.098 -45.453 -6.060 1.00 28.81 307 GLY A CA 1
ATOM 2445 C C . GLY A 1 307 ? 5.480 -46.449 -7.063 1.00 28.81 307 GLY A C 1
ATOM 2446 O O . GLY A 1 307 ? 4.332 -46.847 -6.927 1.00 28.81 307 GLY A O 1
ATOM 2447 N N . GLY A 1 308 ? 6.333 -46.951 -7.972 1.00 28.34 308 GLY A N 1
ATOM 2448 C CA . GLY A 1 308 ? 6.135 -48.143 -8.823 1.00 28.34 308 GLY A CA 1
ATOM 2449 C C . GLY A 1 308 ? 6.159 -47.789 -10.315 1.00 28.34 308 GLY A C 1
ATOM 2450 O O . GLY A 1 308 ? 5.172 -47.291 -10.834 1.00 28.34 308 GLY A O 1
ATOM 2451 N N . SER A 1 309 ? 7.298 -47.804 -11.014 1.00 34.22 309 SER A N 1
ATOM 2452 C CA . SER A 1 309 ? 7.968 -49.001 -11.558 1.00 34.22 309 SER A CA 1
ATOM 2453 C C . SER A 1 309 ? 6.998 -49.953 -12.260 1.00 34.22 309 SER A C 1
ATOM 2455 O O . SER A 1 309 ? 6.437 -50.803 -11.586 1.00 34.22 309 SER A O 1
ATOM 2457 N N . GLU A 1 310 ? 6.839 -49.837 -13.582 1.00 32.62 310 GLU A N 1
ATOM 2458 C CA . GLU A 1 310 ? 6.914 -50.986 -14.501 1.00 32.62 310 GLU A CA 1
ATOM 2459 C C . GLU A 1 310 ? 6.894 -50.541 -15.972 1.00 32.62 310 GLU A C 1
ATOM 2461 O O . GLU A 1 310 ? 6.062 -49.759 -16.430 1.00 32.62 310 GLU A O 1
ATOM 2466 N N . GLU A 1 311 ? 7.906 -51.038 -16.671 1.00 34.88 311 GLU A N 1
ATOM 2467 C CA . GLU A 1 311 ? 8.216 -50.936 -18.089 1.00 34.88 311 GLU A CA 1
ATOM 2468 C C . GLU A 1 311 ? 7.793 -52.253 -18.766 1.00 34.88 311 GLU A C 1
ATOM 2470 O O . GLU A 1 311 ? 7.858 -53.306 -18.132 1.00 34.88 311 GLU A O 1
ATOM 2475 N N . SER A 1 312 ? 7.450 -52.190 -20.062 1.00 34.00 312 SER A N 1
ATOM 2476 C CA . SER A 1 312 ? 7.057 -53.300 -20.964 1.00 34.00 312 SER A CA 1
ATOM 2477 C C . SER A 1 312 ? 5.627 -53.829 -20.708 1.00 34.00 312 SER A C 1
ATOM 2479 O O . SER A 1 312 ? 5.201 -53.977 -19.577 1.00 34.00 312 SER A O 1
ATOM 2481 N N . ASP A 1 313 ? 4.746 -54.054 -21.682 1.00 32.16 313 ASP A N 1
ATOM 2482 C CA . ASP A 1 313 ? 4.981 -54.710 -22.957 1.00 32.16 313 ASP A CA 1
ATOM 2483 C C . ASP A 1 313 ? 3.817 -54.488 -23.940 1.00 32.16 313 ASP A C 1
ATOM 2485 O O . ASP A 1 313 ? 2.663 -54.255 -23.569 1.00 32.16 313 ASP A O 1
ATOM 2489 N N . ALA A 1 314 ? 4.138 -54.598 -25.224 1.00 36.94 314 ALA A N 1
ATOM 2490 C CA . ALA A 1 314 ? 3.237 -54.437 -26.351 1.00 36.94 314 ALA A CA 1
ATOM 2491 C C . ALA A 1 314 ? 2.702 -55.791 -26.851 1.00 36.94 314 ALA A C 1
ATOM 2493 O O . ALA A 1 314 ? 3.481 -56.640 -27.264 1.00 36.94 314 ALA A O 1
ATOM 2494 N N . ALA A 1 315 ? 1.376 -55.953 -26.904 1.00 34.16 315 ALA A N 1
ATOM 2495 C CA . ALA A 1 315 ? 0.606 -56.816 -27.820 1.00 34.16 315 ALA A CA 1
ATOM 2496 C C . ALA A 1 315 ? -0.878 -56.623 -27.446 1.00 34.16 315 ALA A C 1
ATOM 2498 O O . ALA A 1 315 ? -1.252 -56.796 -26.297 1.00 34.16 315 ALA A O 1
ATOM 2499 N N . GLY A 1 316 ? -1.782 -56.129 -28.289 1.00 30.81 316 GLY A N 1
ATOM 2500 C CA . GLY A 1 316 ? -2.119 -56.659 -29.597 1.00 30.81 316 GLY A CA 1
ATOM 2501 C C . GLY A 1 316 ? -3.344 -57.563 -29.455 1.00 30.81 316 GLY A C 1
ATOM 2502 O O . GLY A 1 316 ? -3.167 -58.743 -29.220 1.00 30.81 316 GLY A O 1
ATOM 2503 N N . ASP A 1 317 ? -4.564 -57.044 -29.640 1.00 38.84 317 ASP A N 1
ATOM 2504 C CA . ASP A 1 317 ? -5.619 -57.842 -30.276 1.00 38.84 317 ASP A CA 1
ATOM 2505 C C . ASP A 1 317 ? -6.742 -56.979 -30.870 1.00 38.84 317 ASP A C 1
ATOM 2507 O O . ASP A 1 317 ? -7.280 -56.047 -30.271 1.00 38.84 317 ASP A O 1
ATOM 2511 N N . LYS A 1 318 ? -7.072 -57.328 -32.108 1.00 40.25 318 LYS A N 1
ATOM 2512 C CA . LYS A 1 318 ? -8.112 -56.781 -32.960 1.00 40.25 318 LYS A CA 1
ATOM 2513 C C . LYS A 1 318 ? -9.398 -57.564 -32.702 1.00 40.25 318 LYS A C 1
ATOM 2515 O O . LYS A 1 318 ? -9.561 -58.646 -33.254 1.00 40.25 318 LYS A O 1
ATOM 2520 N N . SER A 1 319 ? -10.388 -56.998 -32.017 1.00 36.84 319 SER A N 1
ATOM 2521 C CA . SER A 1 319 ? -11.775 -57.451 -32.220 1.00 36.84 319 SER A CA 1
ATOM 2522 C C . SER A 1 319 ? -12.817 -56.561 -31.558 1.00 36.84 319 SER A C 1
ATOM 2524 O O . SER A 1 319 ? -13.101 -56.691 -30.375 1.00 36.84 319 SER A O 1
ATOM 2526 N N . ARG A 1 320 ? -13.470 -55.711 -32.356 1.00 42.41 320 ARG A N 1
ATOM 2527 C CA . ARG A 1 320 ? -14.915 -55.815 -32.636 1.00 42.41 320 ARG A CA 1
ATOM 2528 C C . ARG A 1 320 ? -15.379 -54.619 -33.457 1.00 42.41 320 ARG A C 1
ATOM 2530 O O . ARG A 1 320 ? -15.644 -53.532 -32.958 1.00 42.41 320 ARG A O 1
ATOM 2537 N N . LYS A 1 321 ? -15.519 -54.878 -34.755 1.00 39.59 321 LYS A N 1
ATOM 2538 C CA . LYS A 1 321 ? -16.444 -54.159 -35.628 1.00 39.59 321 LYS A CA 1
ATOM 2539 C C . LYS A 1 321 ? -17.887 -54.507 -35.236 1.00 39.59 321 LYS A C 1
ATOM 2541 O O . LYS A 1 321 ? -18.178 -55.656 -34.919 1.00 39.59 321 LYS A O 1
ATOM 2546 N N . ASN A 1 322 ? -18.767 -53.531 -35.444 1.00 37.12 322 ASN A N 1
ATOM 2547 C CA . ASN A 1 322 ? -20.185 -53.663 -35.797 1.00 37.12 322 ASN A CA 1
ATOM 2548 C C . ASN A 1 322 ? -21.194 -54.139 -34.734 1.00 37.12 322 ASN A C 1
ATOM 2550 O O . ASN A 1 322 ? -21.506 -55.320 -34.631 1.00 37.12 322 ASN A O 1
ATOM 2554 N N . ALA A 1 323 ? -21.897 -53.167 -34.151 1.00 40.47 323 ALA A N 1
ATOM 2555 C CA . ALA A 1 323 ? -23.353 -53.219 -33.978 1.00 40.47 323 ALA A CA 1
ATOM 2556 C C . ALA A 1 323 ? -23.893 -51.788 -34.172 1.00 40.47 323 ALA A C 1
ATOM 2558 O O . ALA A 1 323 ? -23.653 -50.907 -33.361 1.00 40.47 323 ALA A O 1
ATOM 2559 N N . LYS A 1 324 ? -24.314 -51.453 -35.395 1.00 44.22 324 LYS A N 1
ATOM 2560 C CA . LYS A 1 324 ? -25.721 -51.420 -35.834 1.00 44.22 324 LYS A CA 1
ATOM 2561 C C . LYS A 1 324 ? -26.560 -50.316 -35.181 1.00 44.22 324 LYS A C 1
ATOM 2563 O O . LYS A 1 324 ? -27.203 -50.493 -34.158 1.00 44.22 324 LYS A O 1
ATOM 2568 N N . THR A 1 325 ? -26.616 -49.222 -35.927 1.00 48.19 325 THR A N 1
ATOM 2569 C CA . THR A 1 325 ? -27.783 -48.396 -36.250 1.00 48.19 325 THR A CA 1
ATOM 2570 C C . THR A 1 325 ? -29.142 -49.114 -36.127 1.00 48.19 325 THR A C 1
ATOM 2572 O O . THR A 1 325 ? -29.400 -50.088 -36.837 1.00 48.19 325 THR A O 1
ATOM 2575 N N . ARG A 1 326 ? -30.034 -48.572 -35.289 1.00 44.59 326 ARG A N 1
ATOM 2576 C CA . ARG A 1 326 ? -31.509 -48.477 -35.432 1.00 44.59 326 ARG A CA 1
ATOM 2577 C C . ARG A 1 326 ? -31.980 -47.556 -34.289 1.00 44.59 326 ARG A C 1
ATOM 2579 O O . ARG A 1 326 ? -31.677 -47.847 -33.144 1.00 44.59 326 ARG A O 1
ATOM 2586 N N . ALA A 1 327 ? -32.419 -46.325 -34.573 1.00 47.94 327 ALA A N 1
ATOM 2587 C CA . ALA A 1 327 ? -33.810 -45.953 -34.895 1.00 47.94 327 ALA A CA 1
ATOM 2588 C C . ALA A 1 327 ? -34.749 -46.215 -33.701 1.00 47.94 327 ALA A C 1
ATOM 2590 O O . ALA A 1 327 ? -34.715 -47.311 -33.164 1.00 47.94 327 ALA A O 1
ATOM 2591 N N . TYR A 1 328 ? -35.670 -45.359 -33.269 1.00 50.03 328 TYR A N 1
ATOM 2592 C CA . TYR A 1 328 ? -36.125 -43.984 -33.531 1.00 50.03 328 TYR A CA 1
ATOM 2593 C C . TYR A 1 328 ? -37.289 -43.819 -32.520 1.00 50.03 328 TYR A C 1
ATOM 2595 O O . TYR A 1 328 ? -37.961 -44.821 -32.277 1.00 50.03 328 TYR A O 1
ATOM 2603 N N . ARG A 1 329 ? -37.605 -42.588 -32.095 1.00 43.62 329 ARG A N 1
ATOM 2604 C CA . ARG A 1 329 ? -38.836 -42.194 -31.364 1.00 43.62 329 ARG A CA 1
ATOM 2605 C C . ARG A 1 329 ? -38.981 -42.603 -29.902 1.00 43.62 329 ARG A C 1
ATOM 2607 O O . ARG A 1 329 ? -38.913 -43.808 -29.590 1.00 43.62 329 ARG A O 1
#

Radius of gyration: 36.03 Å; chains: 1; bounding box: 108×80×91 Å

pLDDT: mean 79.37, std 18.45, range [27.78, 98.31]

Foldseek 3Di:
DPPPPPDLLVVCVVDVVLVVLLCVLQVVLVVVVDPVSNVRSVVSSVVCSVPVSVDPVSVVVVVVVVVVVVVVVLVVLLVVVLVLLVVLLVPADPVLVVLLVVLLVLLVLLVVLLVVLDPDDDQLPVLNQLVQVLSLLLSLLRSLLVVLVVLLVVCVVVPLVVVLVVLVVVLVVLVVVLVVCVVVVVVVVNVVSVVVSVVSVVVNVVSVVVVVVSVVSVVVSVVSVVVSVVSSVLSNVLSVCSNPPSDPVVSVVSSVVVVVVVVVVLVVCCVPPVCVVSDDDDPPDSGDSGNDNPPPPPPPDDDDDDDDDDDDDDDDDDDDDDDDDDDDD

Secondary structure (DSSP, 8-state):
-------HHHHHHHSHHHHHHHIIIIIHHHHTT-HHHHHHHHHHHHHHHHHGGGSHHHHHHHHHHHHHHHHHHHHHHHHHHHHHHHHHHHHS-HHHHHHHHHHHHHHHHHHHHHHHH-TT--TT-HHHHHHHHHHHHHHHHHHHHHHHHHHHHHHHHTTHHHHHHHHHHHHHHHHHHHHHHHHTT-HHHHHHHHHHHHHHHHHHHHHHHHHHHHHHHHHHHHHHHHHHHHHHHHHHHHHHHHHHH--HHHHHHHHHHHHHHHHHHHHHHHH-GGGGGG-PPPP--SS---SS--TT---------------------------------